Protein AF-0000000066578644 (afdb_homodimer)

Nearest PDB structures (foldseek):
  8a0x-assembly1_B  TM=7.363E-01  e=2.706E-01  Vibrio cholerae
  1utx-assembly1_B  TM=7.838E-01  e=4.036E+00  Enterococcus faecalis
  2xj3-assembly1_B  TM=7.828E-01  e=5.234E+00  Enterococcus faecalis
  8a0x-assembly1_B  TM=7.356E-01  e=1.770E-01  Vibrio cholerae
  1utx-assembly1_B  TM=7.838E-01  e=4.229E+00  Enterococcus faecalis

Organism: Shigella dysenteriae serotype 1 (strain Sd197) (NCBI:txid300267)

Solvent-accessible surface area (backbone atoms only — not comparable to full-atom values): 13513 Å² total; per-residue (Å²): 132,50,71,62,32,51,56,48,60,72,61,72,60,66,74,82,49,49,25,36,64,34,59,38,58,56,71,62,50,47,27,34,50,72,56,81,37,81,64,50,47,37,43,50,36,37,54,53,48,51,49,49,33,49,72,76,36,50,67,57,43,50,41,49,39,46,34,38,66,69,61,58,56,63,88,68,43,71,87,32,89,62,56,52,64,52,48,42,77,42,54,92,74,46,55,68,70,58,46,53,52,46,43,73,75,35,53,72,55,46,54,56,30,55,56,63,60,66,72,105,132,51,72,62,32,51,55,50,61,73,61,71,60,65,72,82,48,50,27,35,62,33,58,38,57,56,72,61,52,47,27,33,51,72,56,81,37,81,63,50,48,38,42,47,37,35,54,54,49,50,49,48,33,48,71,76,36,49,66,57,43,52,38,50,40,47,34,38,66,69,63,59,56,63,88,67,43,70,87,32,90,62,57,52,65,51,46,41,76,42,54,89,75,46,55,68,71,58,46,53,51,46,43,71,76,35,52,73,58,47,55,55,30,56,55,63,59,64,74,104

Radius of gyration: 19.1 Å; Cα contacts (8 Å, |Δi|>4): 219; chains: 2; bounding box: 69×47×39 Å

Foldseek 3Di:
DDPLQVLVVVLVADLVLLCLLVLHDSVVVVCCNVVVDPDDPVSVVSSVVLSVCCVPPVVVNLQSSQCSQVVPDCVPPVVPVCVSLCCLQVVVSGDPSSSVVCCVVPVVSNVVSVVVVVVD/DDPLQVLVVVLVADLVLLCLLVLHDSVVVVCCNVVVDPDDPVSSVSSVVLSVCCVPPVVVNLQSSQCSQVVPDCVPPVVPVCVSLCCLQVVVSGDPSSSVVCCVVPVVSVVVSVVVVPVD

Structure (mmCIF, N/CA/C/O backbone):
data_AF-0000000066578644-model_v1
#
loop_
_entity.id
_entity.type
_entity.pdbx_description
1 polymer 'Uncharacterized protein'
#
loop_
_atom_site.group_PDB
_atom_site.id
_atom_site.type_symbol
_atom_site.label_atom_id
_atom_site.label_alt_id
_atom_site.label_comp_id
_atom_site.label_asym_id
_atom_site.label_entity_id
_atom_site.label_seq_id
_atom_site.pdbx_PDB_ins_code
_atom_site.Cartn_x
_atom_site.Cartn_y
_atom_site.Cartn_z
_atom_site.occupancy
_atom_site.B_iso_or_equiv
_atom_site.auth_seq_id
_atom_site.auth_comp_id
_atom_site.auth_asym_id
_atom_site.auth_atom_id
_atom_site.pdbx_PDB_model_num
ATOM 1 N N . MET A 1 1 ? -1.959 -2.777 -24.703 1 84.38 1 MET A N 1
ATOM 2 C CA . MET A 1 1 ? -1.42 -2.525 -23.359 1 84.38 1 MET A CA 1
ATOM 3 C C . MET A 1 1 ? -2.477 -2.779 -22.297 1 84.38 1 MET A C 1
ATOM 5 O O . MET A 1 1 ? -3.596 -2.27 -22.391 1 84.38 1 MET A O 1
ATOM 9 N N . ASN A 1 2 ? -2.139 -3.711 -21.438 1 93.12 2 ASN A N 1
ATOM 10 C CA . ASN A 1 2 ? -3.092 -4.004 -20.359 1 93.12 2 ASN A CA 1
ATOM 11 C C . ASN A 1 2 ? -3.023 -2.963 -19.25 1 93.12 2 ASN A C 1
ATOM 13 O O . ASN A 1 2 ? -2.111 -2.137 -19.219 1 93.12 2 ASN A O 1
ATOM 17 N N . GLU A 1 3 ? -4.039 -2.91 -18.406 1 94.75 3 GLU A N 1
ATOM 18 C CA . GLU A 1 3 ? -4.176 -1.878 -17.391 1 94.75 3 GLU A CA 1
ATOM 19 C C . GLU A 1 3 ? -2.986 -1.89 -16.438 1 94.75 3 GLU A C 1
ATOM 21 O O . GLU A 1 3 ? -2.514 -0.833 -16 1 94.75 3 GLU A O 1
ATOM 26 N N . PHE A 1 4 ? -2.521 -3.031 -16.062 1 97.5 4 PHE A N 1
ATOM 27 C CA . PHE A 1 4 ? -1.372 -3.17 -15.18 1 97.5 4 PHE A CA 1
ATOM 28 C C . PHE A 1 4 ? -0.145 -2.49 -15.773 1 97.5 4 PHE A C 1
ATOM 30 O O . PHE A 1 4 ? 0.514 -1.69 -15.102 1 97.5 4 PHE A O 1
ATOM 37 N N . GLU A 1 5 ? 0.141 -2.799 -16.953 1 97.31 5 GLU A N 1
ATOM 38 C CA . GLU A 1 5 ? 1.275 -2.211 -17.656 1 97.31 5 GLU A CA 1
ATOM 39 C C . GLU A 1 5 ? 1.112 -0.701 -17.812 1 97.31 5 GLU A C 1
ATOM 41 O O . GLU A 1 5 ? 2.078 0.05 -17.656 1 97.31 5 GLU A O 1
ATOM 46 N N . LYS A 1 6 ? -0.021 -0.318 -18.172 1 96.94 6 LYS A N 1
ATOM 47 C CA . LYS A 1 6 ? -0.278 1.111 -18.312 1 96.94 6 LYS A CA 1
ATOM 48 C C . LYS A 1 6 ? 0.067 1.873 -17.047 1 96.94 6 LYS A C 1
ATOM 50 O O . LYS A 1 6 ? 0.774 2.881 -17.094 1 96.94 6 LYS A O 1
ATOM 55 N N . ILE A 1 7 ? -0.438 1.413 -15.914 1 97.19 7 ILE A N 1
ATOM 56 C CA . ILE A 1 7 ? -0.199 2.057 -14.625 1 97.19 7 ILE A CA 1
ATOM 57 C C . ILE A 1 7 ? 1.299 2.078 -14.328 1 97.19 7 ILE A C 1
ATOM 59 O O . ILE A 1 7 ? 1.848 3.113 -13.945 1 97.19 7 ILE A O 1
ATOM 63 N N . PHE A 1 8 ? 1.898 0.938 -14.539 1 97.56 8 PHE A N 1
ATOM 64 C CA . PHE A 1 8 ? 3.324 0.865 -14.242 1 97.56 8 PHE A CA 1
ATOM 65 C C . PHE A 1 8 ? 4.105 1.854 -15.102 1 97.56 8 PHE A C 1
ATOM 67 O O . PHE A 1 8 ? 5.004 2.539 -14.602 1 97.56 8 PHE A O 1
ATOM 74 N N . ASN A 1 9 ? 3.811 1.921 -16.375 1 96.94 9 ASN A N 1
ATOM 75 C CA . ASN A 1 9 ? 4.496 2.838 -17.281 1 96.94 9 ASN A CA 1
ATOM 76 C C . ASN A 1 9 ? 4.328 4.289 -16.828 1 96.94 9 ASN A C 1
ATOM 78 O O . ASN A 1 9 ? 5.258 5.09 -16.953 1 96.94 9 ASN A O 1
ATOM 82 N N . GLU A 1 10 ? 3.229 4.605 -16.328 1 97.12 10 GLU A N 1
ATOM 83 C CA . GLU A 1 10 ? 2.959 5.965 -15.867 1 97.12 10 GLU A CA 1
ATOM 84 C C . GLU A 1 10 ? 3.775 6.305 -14.625 1 97.12 10 GLU A C 1
ATOM 86 O O . GLU A 1 10 ? 4.02 7.48 -14.344 1 97.12 10 GLU A O 1
ATOM 91 N N . MET A 1 11 ? 4.168 5.32 -13.867 1 97.62 11 MET A N 1
ATOM 92 C CA . MET A 1 11 ? 4.977 5.543 -12.672 1 97.62 11 MET A CA 1
ATOM 93 C C . MET A 1 11 ? 6.41 5.902 -13.047 1 97.62 11 MET A C 1
ATOM 95 O O . MET A 1 11 ? 7.156 6.438 -12.227 1 97.62 11 MET A O 1
ATOM 99 N N . ASN A 1 12 ? 6.852 5.539 -14.234 1 96.81 12 ASN A N 1
ATOM 100 C CA . ASN A 1 12 ? 8.18 5.859 -14.742 1 96.81 12 ASN A CA 1
ATOM 101 C C . ASN A 1 12 ? 9.273 5.332 -13.812 1 96.81 12 ASN A C 1
ATOM 103 O O . ASN A 1 12 ? 10.195 6.066 -13.453 1 96.81 12 ASN A O 1
ATOM 107 N N . LEU A 1 13 ? 9.086 4.086 -13.383 1 97.19 13 LEU A N 1
ATOM 108 C CA . LEU A 1 13 ? 10.086 3.375 -12.586 1 97.19 13 LEU A CA 1
ATOM 109 C C . LEU A 1 13 ? 10.797 2.324 -13.43 1 97.19 13 LEU A C 1
ATOM 111 O O . LEU A 1 13 ? 10.25 1.839 -14.422 1 97.19 13 LEU A O 1
ATOM 115 N N . ASP A 1 14 ? 12.016 2.109 -13.016 1 96.75 14 ASP A N 1
ATOM 116 C CA . ASP A 1 14 ? 12.711 0.972 -13.617 1 96.75 14 ASP A CA 1
ATOM 117 C C . ASP A 1 14 ? 11.945 -0.327 -13.375 1 96.75 14 ASP A C 1
ATOM 119 O O . ASP A 1 14 ? 11.516 -0.597 -12.25 1 96.75 14 ASP A O 1
ATOM 123 N N . ARG A 1 15 ? 11.812 -1.097 -14.414 1 95.88 15 ARG A N 1
ATOM 124 C CA . ARG A 1 15 ? 11.062 -2.348 -14.359 1 95.88 15 ARG A CA 1
ATOM 125 C C . ARG A 1 15 ? 11.672 -3.301 -13.336 1 95.88 15 ARG A C 1
ATOM 127 O O . ARG A 1 15 ? 10.961 -4.117 -12.742 1 95.88 15 ARG A O 1
ATOM 134 N N . ALA A 1 16 ? 12.953 -3.18 -13.125 1 96.88 16 ALA A N 1
ATOM 135 C CA . ALA A 1 16 ? 13.656 -4.074 -12.211 1 96.88 16 ALA A CA 1
ATOM 136 C C . ALA A 1 16 ? 13.203 -3.859 -10.773 1 96.88 16 ALA A C 1
ATOM 138 O O . ALA A 1 16 ? 13.438 -4.711 -9.906 1 96.88 16 ALA A O 1
ATOM 139 N N . LEU A 1 17 ? 12.562 -2.75 -10.477 1 98.38 17 LEU A N 1
ATOM 140 C CA . LEU A 1 17 ? 12.141 -2.422 -9.125 1 98.38 17 LEU A CA 1
ATOM 141 C C . LEU A 1 17 ? 10.805 -3.092 -8.797 1 98.38 17 LEU A C 1
ATOM 143 O O . LEU A 1 17 ? 10.469 -3.264 -7.625 1 98.38 17 LEU A O 1
ATOM 147 N N . LEU A 1 18 ? 10.07 -3.443 -9.805 1 98.19 18 LEU A N 1
ATOM 148 C CA . LEU A 1 18 ? 8.688 -3.877 -9.625 1 98.19 18 LEU A CA 1
ATOM 149 C C . LEU A 1 18 ? 8.625 -5.18 -8.836 1 98.19 18 LEU A C 1
ATOM 151 O O . LEU A 1 18 ? 7.828 -5.309 -7.906 1 98.19 18 LEU A O 1
ATOM 155 N N . PRO A 1 19 ? 9.484 -6.246 -9.133 1 98.12 19 PRO A N 1
ATOM 156 C CA . PRO A 1 19 ? 9.461 -7.469 -8.328 1 98.12 19 PRO A CA 1
ATOM 157 C C . PRO A 1 19 ? 9.781 -7.215 -6.855 1 98.12 19 PRO A C 1
ATOM 159 O O . PRO A 1 19 ? 9.258 -7.906 -5.98 1 98.12 19 PRO A O 1
ATOM 162 N N . ILE A 1 20 ? 10.602 -6.238 -6.594 1 98.5 20 ILE A N 1
ATOM 163 C CA . ILE A 1 20 ? 10.992 -5.902 -5.227 1 98.5 20 ILE A CA 1
ATOM 164 C C . ILE A 1 20 ? 9.828 -5.219 -4.512 1 98.5 20 ILE A C 1
ATOM 166 O O . ILE A 1 20 ? 9.477 -5.594 -3.391 1 98.5 20 ILE A O 1
ATOM 170 N N . LEU A 1 21 ? 9.156 -4.312 -5.191 1 98.62 21 LEU A N 1
ATOM 171 C CA . LEU A 1 21 ? 8.016 -3.594 -4.629 1 98.62 21 LEU A CA 1
ATOM 172 C C . LEU A 1 21 ? 6.859 -4.547 -4.348 1 98.62 21 LEU A C 1
ATOM 174 O O . LEU A 1 21 ? 6.074 -4.32 -3.424 1 98.62 21 LEU A O 1
ATOM 178 N N . PHE A 1 22 ? 6.781 -5.562 -5.125 1 98.62 22 PHE A N 1
ATOM 179 C CA . PHE A 1 22 ? 5.695 -6.527 -5 1 98.62 22 PHE A CA 1
ATOM 180 C C . PHE A 1 22 ? 6.086 -7.656 -4.055 1 98.62 22 PHE A C 1
ATOM 182 O O . PHE A 1 22 ? 5.238 -8.453 -3.652 1 98.62 22 PHE A O 1
ATOM 189 N N . ARG A 1 23 ? 7.395 -7.719 -3.691 1 97.5 23 ARG A N 1
ATOM 190 C CA . ARG A 1 23 ? 7.918 -8.867 -2.961 1 97.5 23 ARG A CA 1
ATOM 191 C C . ARG A 1 23 ? 7.504 -10.172 -3.627 1 97.5 23 ARG A C 1
ATOM 193 O O . ARG A 1 23 ? 6.996 -11.078 -2.963 1 97.5 23 ARG A O 1
ATOM 200 N N . SER A 1 24 ? 7.648 -10.164 -4.926 1 96.62 24 SER A N 1
ATOM 201 C CA . SER A 1 24 ? 7.234 -11.289 -5.754 1 96.62 24 SER A CA 1
ATOM 202 C C . SER A 1 24 ? 8.328 -11.68 -6.742 1 96.62 24 SER A C 1
ATOM 204 O O . SER A 1 24 ? 9.234 -10.883 -7.023 1 96.62 24 SER A O 1
ATOM 206 N N . ASN A 1 25 ? 8.234 -12.891 -7.23 1 95.5 25 ASN A N 1
ATOM 207 C CA . ASN A 1 25 ? 9.188 -13.344 -8.242 1 95.5 25 ASN A CA 1
ATOM 208 C C . ASN A 1 25 ? 9.078 -12.516 -9.523 1 95.5 25 ASN A C 1
ATOM 210 O O . ASN A 1 25 ? 7.977 -12.156 -9.938 1 95.5 25 ASN A O 1
ATOM 214 N N . ARG A 1 26 ? 10.258 -12.312 -10.062 1 95.81 26 ARG A N 1
ATOM 215 C CA . ARG A 1 26 ? 10.352 -11.516 -11.281 1 95.81 26 ARG A CA 1
ATOM 216 C C . ARG A 1 26 ? 9.477 -12.102 -12.383 1 95.81 26 ARG A C 1
ATOM 218 O O . ARG A 1 26 ? 8.773 -11.359 -13.078 1 95.81 26 ARG A O 1
ATOM 225 N N . SER A 1 27 ? 9.531 -13.414 -12.586 1 96.69 27 SER A N 1
ATOM 226 C CA . SER A 1 27 ? 8.789 -14.062 -13.664 1 96.69 27 SER A CA 1
ATOM 227 C C . SER A 1 27 ? 7.293 -13.789 -13.547 1 96.69 27 SER A C 1
ATOM 229 O O . SER A 1 27 ? 6.613 -13.57 -14.555 1 96.69 27 SER A O 1
ATOM 231 N N . THR A 1 28 ? 6.758 -13.812 -12.336 1 96.38 28 THR A N 1
ATOM 232 C CA . THR A 1 28 ? 5.344 -13.555 -12.086 1 96.38 28 THR A CA 1
ATOM 233 C C . THR A 1 28 ? 4.977 -12.125 -12.469 1 96.38 28 THR A C 1
ATOM 235 O O . THR A 1 28 ? 4.016 -11.898 -13.211 1 96.38 28 THR A O 1
ATOM 238 N N . VAL A 1 29 ? 5.727 -11.195 -12.023 1 97.06 29 VAL A N 1
ATOM 239 C CA . VAL A 1 29 ? 5.438 -9.789 -12.258 1 97.06 29 VAL A CA 1
ATOM 240 C C . VAL A 1 29 ? 5.582 -9.477 -13.75 1 97.06 29 VAL A C 1
ATOM 242 O O . VAL A 1 29 ? 4.805 -8.695 -14.305 1 97.06 29 VAL A O 1
ATOM 245 N N . TRP A 1 30 ? 6.5 -10.109 -14.352 1 96.62 30 TRP A N 1
ATOM 246 C CA . TRP A 1 30 ? 6.703 -9.906 -15.789 1 96.62 30 TRP A CA 1
ATOM 247 C C . TRP A 1 30 ? 5.508 -10.414 -16.578 1 96.62 30 TRP A C 1
ATOM 249 O O . TRP A 1 30 ? 5.156 -9.836 -17.625 1 96.62 30 TRP A O 1
ATOM 259 N N . LYS A 1 31 ? 4.918 -11.469 -16.156 1 97.25 31 LYS A N 1
ATOM 260 C CA . LYS A 1 31 ? 3.729 -11.984 -16.828 1 97.25 31 LYS A CA 1
ATOM 261 C C . LYS A 1 31 ? 2.57 -10.992 -16.734 1 97.25 31 LYS A C 1
ATOM 263 O O . LYS A 1 31 ? 1.76 -10.891 -17.656 1 97.25 31 LYS A O 1
ATOM 268 N N . TYR A 1 32 ? 2.465 -10.289 -15.594 1 97 32 TYR A N 1
ATOM 269 C CA . TYR A 1 32 ? 1.458 -9.242 -15.477 1 97 32 TYR A CA 1
ATOM 270 C C . TYR A 1 32 ? 1.726 -8.117 -16.469 1 97 32 TYR A C 1
ATOM 272 O O . TYR A 1 32 ? 0.796 -7.594 -17.094 1 97 32 TYR A O 1
ATOM 280 N N . LEU A 1 33 ? 2.98 -7.797 -16.672 1 96.88 33 LEU A N 1
ATOM 281 C CA . LEU A 1 33 ? 3.379 -6.691 -17.531 1 96.88 33 LEU A CA 1
ATOM 282 C C . LEU A 1 33 ? 3.158 -7.047 -19 1 96.88 33 LEU A C 1
ATOM 284 O O . LEU A 1 33 ? 2.629 -6.238 -19.766 1 96.88 33 LEU A O 1
ATOM 288 N N . SER A 1 34 ? 3.543 -8.234 -19.344 1 95.94 34 SER A N 1
ATOM 289 C CA . SER A 1 34 ? 3.473 -8.633 -20.734 1 95.94 34 SER A CA 1
ATOM 290 C C . SER A 1 34 ? 2.043 -8.969 -21.156 1 95.94 34 SER A C 1
ATOM 292 O O . SER A 1 34 ? 1.725 -9.008 -22.344 1 95.94 34 SER A O 1
ATOM 294 N N . GLY A 1 35 ? 1.253 -9.281 -20.203 1 94.62 35 GLY A N 1
ATOM 295 C CA . GLY A 1 35 ? -0.117 -9.664 -20.5 1 94.62 35 GLY A CA 1
ATOM 296 C C . GLY A 1 35 ? -0.288 -11.164 -20.688 1 94.62 35 GLY A C 1
ATOM 297 O O . GLY A 1 35 ? -1.382 -11.633 -21 1 94.62 35 GLY A O 1
ATOM 298 N N . ASP A 1 36 ? 0.737 -11.922 -20.422 1 95.56 36 ASP A N 1
ATOM 299 C CA . ASP A 1 36 ? 0.659 -13.375 -20.516 1 95.56 36 ASP A CA 1
ATOM 300 C C . ASP A 1 36 ? -0.244 -13.945 -19.422 1 95.56 36 ASP A C 1
ATOM 302 O O . ASP A 1 36 ? -0.812 -15.023 -19.578 1 95.56 36 ASP A O 1
ATOM 306 N N . SER A 1 37 ? -0.328 -13.234 -18.312 1 95.12 37 SER A N 1
ATOM 307 C CA . SER A 1 37 ? -1.243 -13.555 -17.219 1 95.12 37 SER A CA 1
ATOM 308 C C . SER A 1 37 ? -1.997 -12.312 -16.75 1 95.12 37 SER A C 1
ATOM 310 O O . SER A 1 37 ? -1.425 -11.227 -16.672 1 95.12 37 SER A O 1
ATOM 312 N N . THR A 1 38 ? -3.242 -12.555 -16.5 1 95.06 38 THR A N 1
ATOM 313 C CA . THR A 1 38 ? -4.016 -11.461 -15.914 1 95.06 38 THR A CA 1
ATOM 314 C C . THR A 1 38 ? -3.625 -11.242 -14.453 1 95.06 38 THR A C 1
ATOM 316 O O . THR A 1 38 ? -3.605 -12.18 -13.656 1 95.06 38 THR A O 1
ATOM 319 N N . ALA A 1 39 ? -3.273 -10.008 -14.148 1 95.56 39 ALA A N 1
ATOM 320 C CA . ALA A 1 39 ? -2.98 -9.688 -12.75 1 95.56 39 ALA A CA 1
ATOM 321 C C . ALA A 1 39 ? -4.215 -9.883 -11.875 1 95.56 39 ALA A C 1
ATOM 323 O O . ALA A 1 39 ? -5.293 -9.367 -12.18 1 95.56 39 ALA A O 1
ATOM 324 N N . PRO A 1 40 ? -4.055 -10.648 -10.812 1 94.81 40 PRO A N 1
ATOM 325 C CA . PRO A 1 40 ? -5.191 -10.758 -9.898 1 94.81 40 PRO A CA 1
ATOM 326 C C . PRO A 1 40 ? -5.559 -9.422 -9.25 1 94.81 40 PRO A C 1
ATOM 328 O O . PRO A 1 40 ? -4.801 -8.453 -9.352 1 94.81 40 PRO A O 1
ATOM 331 N N . ALA A 1 41 ? -6.676 -9.406 -8.594 1 95.19 41 ALA A N 1
ATOM 332 C CA . ALA A 1 41 ? -7.207 -8.18 -8 1 95.19 41 ALA A CA 1
ATOM 333 C C . ALA A 1 41 ? -6.211 -7.574 -7.016 1 95.19 41 ALA A C 1
ATOM 335 O O . ALA A 1 41 ? -6.031 -6.355 -6.98 1 95.19 41 ALA A O 1
ATOM 336 N N . SER A 1 42 ? -5.562 -8.391 -6.215 1 96.5 42 SER A N 1
ATOM 337 C CA . SER A 1 42 ? -4.609 -7.895 -5.227 1 96.5 42 SER A CA 1
ATOM 338 C C . SER A 1 42 ? -3.41 -7.238 -5.898 1 96.5 42 SER A C 1
ATOM 340 O O . SER A 1 42 ? -2.895 -6.227 -5.41 1 96.5 42 SER A O 1
ATOM 342 N N . ALA A 1 43 ? -2.98 -7.824 -7.016 1 97.69 43 ALA A N 1
ATOM 343 C CA . ALA A 1 43 ? -1.855 -7.246 -7.746 1 97.69 43 ALA A CA 1
ATOM 344 C C . ALA A 1 43 ? -2.234 -5.906 -8.375 1 97.69 43 ALA A C 1
ATOM 346 O O . ALA A 1 43 ? -1.444 -4.961 -8.359 1 97.69 43 ALA A O 1
ATOM 347 N N . MET A 1 44 ? -3.424 -5.859 -8.883 1 97.75 44 MET A N 1
ATOM 348 C CA . MET A 1 44 ? -3.908 -4.605 -9.453 1 97.75 44 MET A CA 1
ATOM 349 C C . MET A 1 44 ? -4.023 -3.525 -8.383 1 97.75 44 MET A C 1
ATOM 351 O O . MET A 1 44 ? -3.625 -2.381 -8.602 1 97.75 44 MET A O 1
ATOM 355 N N . SER A 1 45 ? -4.574 -3.891 -7.262 1 98.25 45 SER A N 1
ATOM 356 C CA . SER A 1 45 ? -4.703 -2.949 -6.156 1 98.25 45 SER A CA 1
ATOM 357 C C . SER A 1 45 ? -3.338 -2.467 -5.68 1 98.25 45 SER A C 1
ATOM 359 O O . SER A 1 45 ? -3.16 -1.283 -5.383 1 98.25 45 SER A O 1
ATOM 361 N N . LEU A 1 46 ? -2.436 -3.424 -5.633 1 98.62 46 LEU A N 1
ATOM 362 C CA . LEU A 1 46 ? -1.096 -3.096 -5.16 1 98.62 46 LEU A CA 1
ATOM 363 C C . LEU A 1 46 ? -0.431 -2.072 -6.074 1 98.62 46 LEU A C 1
ATOM 365 O O . LEU A 1 46 ? 0.15 -1.093 -5.602 1 98.62 46 LEU A O 1
ATOM 369 N N . ILE A 1 47 ? -0.488 -2.283 -7.387 1 98.5 47 ILE A N 1
ATOM 370 C CA . ILE A 1 47 ? 0.2 -1.368 -8.289 1 98.5 47 ILE A CA 1
ATOM 371 C C . ILE A 1 47 ? -0.481 -0.002 -8.258 1 98.5 47 ILE A C 1
ATOM 373 O O . ILE A 1 47 ? 0.183 1.032 -8.367 1 98.5 47 ILE A O 1
ATOM 377 N N . MET A 1 48 ? -1.813 0.03 -8.156 1 98.56 48 MET A N 1
ATOM 378 C CA . MET A 1 48 ? -2.531 1.298 -8.055 1 98.56 48 MET A CA 1
ATOM 379 C C . MET A 1 48 ? -2.15 2.041 -6.781 1 98.56 48 MET A C 1
ATOM 381 O O . MET A 1 48 ? -1.979 3.26 -6.797 1 98.56 48 MET A O 1
ATOM 385 N N . LEU A 1 49 ? -2.051 1.308 -5.691 1 98.81 49 LEU A N 1
ATOM 386 C CA . LEU A 1 49 ? -1.674 1.908 -4.418 1 98.81 49 LEU A CA 1
ATOM 387 C C . LEU A 1 49 ? -0.246 2.439 -4.469 1 98.81 49 LEU A C 1
ATOM 389 O O . LEU A 1 49 ? 0.036 3.525 -3.955 1 98.81 49 LEU A O 1
ATOM 393 N N . LEU A 1 50 ? 0.621 1.664 -5.047 1 98.81 50 LEU A N 1
ATOM 394 C CA . LEU A 1 50 ? 2.002 2.107 -5.195 1 98.81 50 LEU A CA 1
ATOM 395 C C . LEU A 1 50 ? 2.074 3.395 -6.012 1 98.81 50 LEU A C 1
ATOM 397 O O . LEU A 1 50 ? 2.852 4.297 -5.688 1 98.81 50 LEU A O 1
ATOM 401 N N . GLN A 1 51 ? 1.3 3.486 -7.059 1 98.75 51 GLN A N 1
ATOM 402 C CA . GLN A 1 51 ? 1.243 4.707 -7.855 1 98.75 51 GLN A CA 1
ATOM 403 C C . GLN A 1 51 ? 0.761 5.891 -7.016 1 98.75 51 GLN A C 1
ATOM 405 O O . GLN A 1 51 ? 1.301 6.992 -7.121 1 98.75 51 GLN A O 1
ATOM 410 N N . LEU A 1 52 ? -0.228 5.652 -6.238 1 98.75 52 LEU A N 1
ATOM 411 C CA . LEU A 1 52 ? -0.74 6.699 -5.359 1 98.75 52 LEU A CA 1
ATOM 412 C C . LEU A 1 52 ? 0.326 7.145 -4.367 1 98.75 52 LEU A C 1
ATOM 414 O O . LEU A 1 52 ? 0.512 8.344 -4.145 1 98.75 52 LEU A O 1
ATOM 418 N N . ILE A 1 53 ? 0.993 6.188 -3.775 1 98.75 53 ILE A N 1
ATOM 419 C CA . ILE A 1 53 ? 2.043 6.477 -2.803 1 98.75 53 ILE A CA 1
ATOM 420 C C . ILE A 1 53 ? 3.139 7.312 -3.459 1 98.75 53 ILE A C 1
ATOM 422 O O . ILE A 1 53 ? 3.619 8.289 -2.877 1 98.75 53 ILE A O 1
ATOM 426 N N . GLN A 1 54 ? 3.5 6.906 -4.633 1 98.31 54 GLN A N 1
ATOM 427 C CA . GLN A 1 54 ? 4.539 7.633 -5.359 1 98.31 54 GLN A CA 1
ATOM 428 C C . GLN A 1 54 ? 4.18 9.109 -5.5 1 98.31 54 GLN A C 1
ATOM 430 O O . GLN A 1 54 ? 5.043 9.977 -5.363 1 98.31 54 GLN A O 1
ATOM 435 N N . LYS A 1 55 ? 2.945 9.375 -5.73 1 97.5 55 LYS A N 1
ATOM 436 C CA . LYS A 1 55 ? 2.467 10.734 -5.941 1 97.5 55 LYS A CA 1
ATOM 437 C C . LYS A 1 55 ? 2.299 11.469 -4.617 1 97.5 55 LYS A C 1
ATOM 439 O O . LYS A 1 55 ? 2.641 12.648 -4.508 1 97.5 55 LYS A O 1
ATOM 444 N N . ARG A 1 56 ? 1.82 10.789 -3.621 1 98 56 ARG A N 1
ATOM 445 C CA . ARG A 1 56 ? 1.421 11.438 -2.373 1 98 56 ARG A CA 1
ATOM 446 C C . ARG A 1 56 ? 2.594 11.523 -1.403 1 98 56 ARG A C 1
ATOM 448 O O . ARG A 1 56 ? 2.701 12.484 -0.638 1 98 56 ARG A O 1
ATOM 455 N N . ASN A 1 57 ? 3.414 10.531 -1.376 1 97.94 57 ASN A N 1
ATOM 456 C CA . ASN A 1 57 ? 4.477 10.414 -0.381 1 97.94 57 ASN A CA 1
ATOM 457 C C . ASN A 1 57 ? 5.66 9.617 -0.917 1 97.94 57 ASN A C 1
ATOM 459 O O . ASN A 1 57 ? 5.855 8.461 -0.539 1 97.94 57 ASN A O 1
ATOM 463 N N . PRO A 1 58 ? 6.465 10.266 -1.709 1 97.19 58 PRO A N 1
ATOM 464 C CA . PRO A 1 58 ? 7.598 9.562 -2.314 1 97.19 58 PRO A CA 1
ATOM 465 C C . PRO A 1 58 ? 8.547 8.969 -1.277 1 97.19 58 PRO A C 1
ATOM 467 O O . PRO A 1 58 ? 9.172 7.93 -1.527 1 97.19 58 PRO A O 1
ATOM 470 N N . ASP A 1 59 ? 8.664 9.594 -0.079 1 97.56 59 ASP A N 1
ATOM 471 C CA . ASP A 1 59 ? 9.5 9.039 0.978 1 97.56 59 ASP A CA 1
ATOM 472 C C . ASP A 1 59 ? 8.977 7.68 1.435 1 97.56 59 ASP A C 1
ATOM 474 O O . ASP A 1 59 ? 9.758 6.773 1.731 1 97.56 59 ASP A O 1
ATOM 478 N N . LEU A 1 60 ? 7.699 7.57 1.489 1 98.5 60 LEU A N 1
ATOM 479 C CA . LEU A 1 60 ? 7.09 6.305 1.887 1 98.5 60 LEU A CA 1
ATOM 480 C C . LEU A 1 60 ? 7.352 5.223 0.842 1 98.5 60 LEU A C 1
ATOM 482 O O . LEU A 1 60 ? 7.527 4.051 1.184 1 98.5 60 LEU A O 1
ATOM 486 N N . LEU A 1 61 ? 7.324 5.551 -0.439 1 98.69 61 LEU A N 1
ATOM 487 C CA . LEU A 1 61 ? 7.664 4.598 -1.491 1 98.69 61 LEU A CA 1
ATOM 488 C C . LEU A 1 61 ? 9.102 4.105 -1.337 1 98.69 61 LEU A C 1
ATOM 490 O O . LEU A 1 61 ? 9.375 2.912 -1.486 1 98.69 61 LEU A O 1
ATOM 494 N N . ALA A 1 62 ? 9.984 5.062 -1.042 1 98.44 62 ALA A N 1
ATOM 495 C CA . ALA A 1 62 ? 11.391 4.699 -0.848 1 98.44 62 ALA A CA 1
ATOM 496 C C . ALA A 1 62 ? 11.555 3.795 0.369 1 98.44 62 ALA A C 1
ATOM 498 O O . ALA A 1 62 ? 12.344 2.844 0.339 1 98.44 62 ALA A O 1
ATOM 499 N N . GLU A 1 63 ? 10.867 4.141 1.413 1 98.56 63 GLU A N 1
ATOM 500 C CA . GLU A 1 63 ? 10.883 3.275 2.586 1 98.56 63 GLU A CA 1
ATOM 501 C C . GLU A 1 63 ? 10.414 1.865 2.238 1 98.56 63 GLU A C 1
ATOM 503 O O . GLU A 1 63 ? 11.086 0.883 2.566 1 98.56 63 GLU A O 1
ATOM 508 N N . TRP A 1 64 ? 9.289 1.727 1.581 1 98.81 64 TRP A N 1
ATOM 509 C CA . TRP A 1 64 ? 8.75 0.427 1.199 1 98.81 64 TRP A CA 1
ATOM 510 C C . TRP A 1 64 ? 9.727 -0.331 0.307 1 98.81 64 TRP A C 1
ATOM 512 O O . TRP A 1 64 ? 9.945 -1.528 0.498 1 98.81 64 TRP A O 1
ATOM 522 N N . LEU A 1 65 ? 10.266 0.365 -0.667 1 98.75 65 LEU A N 1
ATOM 523 C CA . LEU A 1 65 ? 11.234 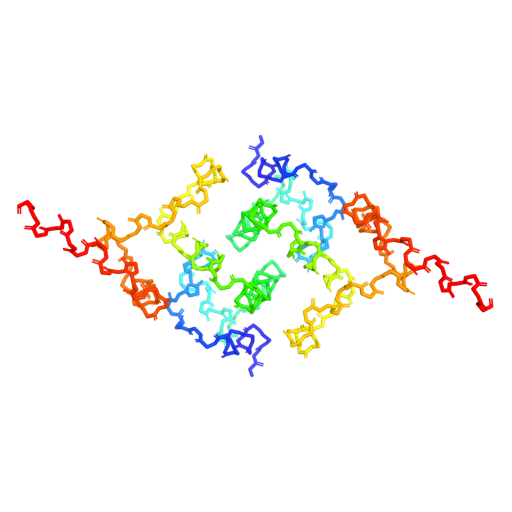-0.23 -1.585 1 98.75 65 LEU A CA 1
ATOM 524 C C . LEU A 1 65 ? 12.414 -0.813 -0.823 1 98.75 65 LEU A C 1
ATOM 526 O O . LEU A 1 65 ? 12.82 -1.95 -1.074 1 98.75 65 LEU A O 1
ATOM 530 N N . THR A 1 66 ? 12.961 -0.072 0.114 1 98.56 66 THR A N 1
ATOM 531 C CA . THR A 1 66 ? 14.125 -0.482 0.893 1 98.56 66 THR A CA 1
ATOM 532 C C . THR A 1 66 ? 13.781 -1.666 1.793 1 98.56 66 THR A C 1
ATOM 534 O O . THR A 1 66 ? 14.523 -2.65 1.842 1 98.56 66 THR A O 1
ATOM 537 N N . LEU A 1 67 ? 12.711 -1.543 2.49 1 98.5 67 LEU A N 1
ATOM 538 C CA . LEU A 1 67 ? 12.281 -2.604 3.396 1 98.5 67 LEU A CA 1
ATOM 539 C C . LEU A 1 67 ? 12.023 -3.898 2.633 1 98.5 67 LEU A C 1
ATOM 541 O O . LEU A 1 67 ? 12.32 -4.988 3.131 1 98.5 67 LEU A O 1
ATOM 545 N N . SER A 1 68 ? 11.438 -3.787 1.449 1 98.44 68 SER A N 1
ATOM 546 C CA . SER A 1 68 ? 11.141 -4.941 0.606 1 98.44 68 SER A CA 1
ATOM 547 C C . SER A 1 68 ? 12.422 -5.574 0.071 1 98.44 68 SER A C 1
ATOM 549 O O . SER A 1 68 ? 12.523 -6.797 -0.026 1 98.44 68 SER A O 1
ATOM 551 N N . ASP A 1 69 ? 13.344 -4.723 -0.281 1 98.19 69 ASP A N 1
ATOM 552 C CA . ASP A 1 69 ? 14.625 -5.215 -0.783 1 98.19 69 ASP A CA 1
ATOM 553 C C . ASP A 1 69 ? 15.32 -6.098 0.25 1 98.19 69 ASP A C 1
ATOM 555 O O . ASP A 1 69 ? 15.82 -7.172 -0.083 1 98.19 69 ASP A O 1
ATOM 559 N N . PHE A 1 70 ? 15.273 -5.656 1.489 1 96.5 70 PHE A N 1
ATOM 560 C CA . PHE A 1 70 ? 15.961 -6.359 2.566 1 96.5 70 PHE A CA 1
ATOM 561 C C . PHE A 1 70 ? 15.047 -7.395 3.207 1 96.5 70 PHE A C 1
ATOM 563 O O . PHE A 1 70 ? 15.461 -8.125 4.105 1 96.5 70 PHE A O 1
ATOM 570 N N . THR A 1 71 ? 13.797 -7.43 2.793 1 95.12 71 THR A N 1
ATOM 571 C CA . THR A 1 71 ? 12.797 -8.336 3.334 1 95.12 71 THR A CA 1
ATOM 572 C C . THR A 1 71 ? 12.68 -8.18 4.848 1 95.12 71 THR A C 1
ATOM 574 O O . THR A 1 71 ? 12.672 -9.172 5.582 1 95.12 71 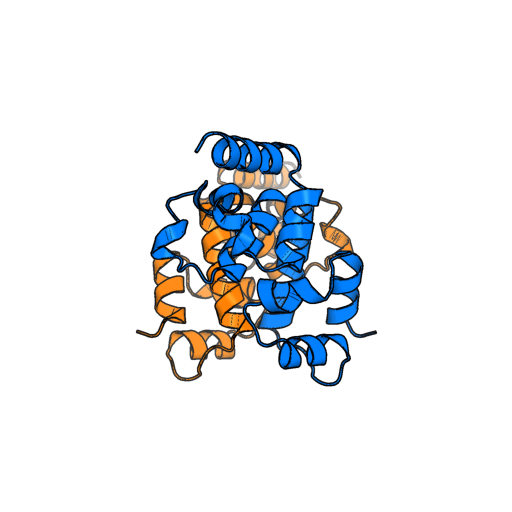THR A O 1
ATOM 577 N N . ILE A 1 72 ? 12.695 -6.988 5.285 1 95.44 72 ILE A N 1
ATOM 578 C CA . ILE A 1 72 ? 12.602 -6.699 6.711 1 95.44 72 ILE A CA 1
ATOM 579 C C . ILE A 1 72 ? 11.18 -6.965 7.199 1 95.44 72 ILE A C 1
ATOM 581 O O . ILE A 1 72 ? 10.211 -6.508 6.586 1 95.44 72 ILE A O 1
ATOM 585 N N . PRO A 1 73 ? 10.992 -7.684 8.266 1 94.38 73 PRO A N 1
ATOM 586 C CA . PRO A 1 73 ? 9.641 -7.949 8.758 1 94.38 73 PRO A CA 1
ATOM 587 C C . PRO A 1 73 ? 9.031 -6.75 9.477 1 94.38 73 PRO A C 1
ATOM 589 O O . PRO A 1 73 ? 9.758 -5.93 10.039 1 94.38 73 PRO A O 1
ATOM 592 N N . PRO A 1 74 ? 7.707 -6.676 9.492 1 95.38 74 PRO A N 1
ATOM 593 C CA . PRO A 1 74 ? 7.008 -5.52 10.055 1 95.38 74 PRO A CA 1
ATOM 594 C C . PRO A 1 74 ? 7.355 -5.285 11.523 1 95.38 74 PRO A C 1
ATOM 596 O O . PRO A 1 74 ? 7.438 -4.137 11.969 1 95.38 74 PRO A O 1
ATOM 599 N N . GLU A 1 75 ? 7.562 -6.258 12.242 1 93.56 75 GLU A N 1
ATOM 600 C CA . GLU A 1 75 ? 7.848 -6.152 13.672 1 93.56 75 GLU A CA 1
ATOM 601 C C . GLU A 1 75 ? 9.102 -5.312 13.922 1 93.56 75 GLU A C 1
ATOM 603 O O . GLU A 1 75 ? 9.242 -4.715 14.992 1 93.56 75 GLU A O 1
ATOM 608 N N . VAL A 1 76 ? 9.961 -5.293 12.938 1 93.69 76 VAL A N 1
ATOM 609 C CA . VAL A 1 76 ? 11.219 -4.566 13.07 1 93.69 76 VAL A CA 1
ATOM 610 C C . VAL A 1 76 ? 11.008 -3.102 12.695 1 93.69 76 VAL A C 1
ATOM 612 O O . VAL A 1 76 ? 11.469 -2.201 13.398 1 93.69 76 VAL A O 1
ATOM 615 N N . TYR A 1 77 ? 10.258 -2.836 11.648 1 96.56 77 TYR A N 1
ATOM 616 C CA . TYR A 1 77 ? 10.32 -1.496 11.078 1 96.56 77 TYR A CA 1
ATOM 617 C C . TYR A 1 77 ? 9.117 -0.662 11.516 1 96.56 77 TYR A C 1
ATOM 619 O O . TYR A 1 77 ? 9.141 0.567 11.422 1 96.56 77 TYR A O 1
ATOM 627 N N . LEU A 1 78 ? 8.086 -1.229 11.922 1 96.94 78 LEU A N 1
ATOM 628 C CA . LEU A 1 78 ? 6.855 -0.477 12.133 1 96.94 78 LEU A CA 1
ATOM 629 C C . LEU A 1 78 ? 7.055 0.609 13.188 1 96.94 78 LEU A C 1
ATOM 631 O O . LEU A 1 78 ? 6.523 1.715 13.055 1 96.94 78 LEU A O 1
ATOM 635 N N . ASP A 1 79 ? 7.82 0.329 14.18 1 96 79 ASP A N 1
ATOM 636 C CA . ASP A 1 79 ? 8.008 1.303 15.25 1 96 79 ASP A CA 1
ATOM 637 C C . ASP A 1 79 ? 9.305 2.092 15.047 1 96 79 ASP A C 1
ATOM 639 O O . ASP A 1 79 ? 9.719 2.85 15.93 1 96 79 ASP A O 1
ATOM 643 N N . GLN A 1 80 ? 9.977 1.976 13.914 1 96.25 80 GLN A N 1
ATOM 644 C CA . GLN A 1 80 ? 11.234 2.654 13.602 1 96.25 80 GLN A CA 1
ATOM 645 C C . GLN A 1 80 ? 11.148 3.375 12.266 1 96.25 80 GLN A C 1
ATOM 647 O O . GLN A 1 80 ? 11.633 2.867 11.25 1 96.25 80 GLN A O 1
ATOM 652 N N . PRO A 1 81 ? 10.625 4.598 12.25 1 94.44 81 PRO A N 1
ATOM 653 C CA . PRO A 1 81 ? 10.359 5.293 10.984 1 94.44 81 PRO A CA 1
ATOM 654 C C . PRO A 1 81 ? 11.633 5.566 10.188 1 94.44 81 PRO A C 1
ATOM 656 O O . PRO A 1 81 ? 11.578 5.742 8.969 1 94.44 81 PRO A O 1
ATOM 659 N N . ASP A 1 82 ? 12.812 5.531 10.852 1 93.75 82 ASP A N 1
ATOM 660 C CA . ASP A 1 82 ? 14.031 5.863 10.125 1 93.75 82 ASP A CA 1
ATOM 661 C C . ASP A 1 82 ? 14.859 4.613 9.828 1 93.75 82 ASP A C 1
ATOM 663 O O . ASP A 1 82 ? 15.969 4.703 9.297 1 93.75 82 ASP A O 1
ATOM 667 N N . TYR A 1 83 ? 14.289 3.445 10.141 1 95.56 83 TYR A N 1
ATOM 668 C CA . TYR A 1 83 ? 15.016 2.197 9.953 1 95.56 83 TYR A CA 1
ATOM 669 C C . TYR A 1 83 ? 15.539 2.078 8.531 1 95.56 83 TYR A C 1
ATOM 671 O O . TYR A 1 83 ? 16.688 1.688 8.312 1 95.56 83 TYR A O 1
ATOM 679 N N . TRP A 1 84 ? 14.75 2.457 7.57 1 96 84 TRP A N 1
ATOM 680 C CA . TRP A 1 84 ? 15.07 2.246 6.164 1 96 84 TRP A CA 1
ATOM 681 C C . TRP A 1 84 ? 16.188 3.182 5.711 1 96 84 TRP A C 1
ATOM 683 O O . TRP A 1 84 ? 16.844 2.924 4.703 1 96 84 TRP A O 1
ATOM 693 N N . LYS A 1 85 ? 16.469 4.18 6.395 1 94.88 85 LYS A N 1
ATOM 694 C CA . LYS A 1 85 ? 17.5 5.141 6.035 1 94.88 85 LYS A CA 1
ATOM 695 C C . LYS A 1 85 ? 18.891 4.566 6.293 1 94.88 85 LYS A C 1
ATOM 697 O O . LYS A 1 85 ? 19.891 5.109 5.816 1 94.88 85 LYS A O 1
ATOM 702 N N . GLY A 1 86 ? 18.938 3.49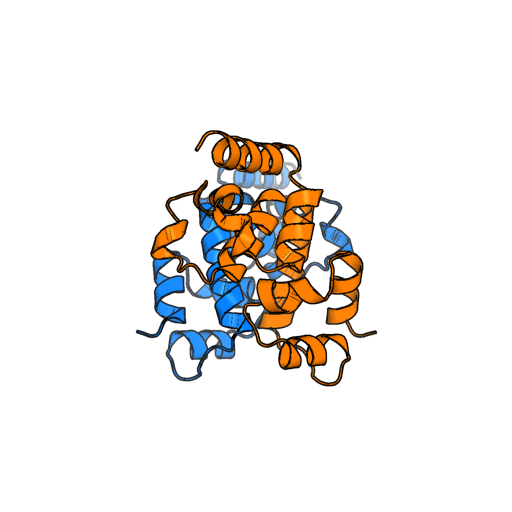 6.984 1 94.06 86 GLY A N 1
ATOM 703 C CA . GLY A 1 86 ? 20.203 2.83 7.273 1 94.06 86 GLY A CA 1
ATOM 704 C C . GLY A 1 86 ? 20.875 2.266 6.035 1 94.06 86 GLY A C 1
ATOM 705 O O . GLY A 1 86 ? 22.016 1.828 6.094 1 94.06 86 GLY A O 1
ATOM 706 N N . TRP A 1 87 ? 20.109 2.299 4.914 1 95.56 87 TRP A N 1
ATOM 707 C CA . TRP A 1 87 ? 20.656 1.743 3.682 1 95.56 87 TRP A CA 1
ATOM 708 C C . TRP A 1 87 ? 21.984 2.404 3.332 1 95.56 87 TRP A C 1
ATOM 710 O O . TRP A 1 87 ? 22.844 1.793 2.689 1 95.56 87 TRP A O 1
ATOM 720 N N . VAL A 1 88 ? 22.203 3.637 3.742 1 95.12 88 VAL A N 1
ATOM 721 C CA . VAL A 1 88 ? 23.406 4.398 3.398 1 95.12 88 VAL A CA 1
ATOM 722 C C . VAL A 1 88 ? 24.641 3.707 3.971 1 95.12 88 VAL A C 1
ATOM 724 O O . VAL A 1 88 ? 25.734 3.814 3.41 1 95.12 88 VAL A O 1
ATOM 727 N N . TYR A 1 89 ? 24.484 2.961 5.016 1 92.75 89 TYR A N 1
ATOM 728 C CA . TYR A 1 89 ? 25.594 2.303 5.691 1 92.75 89 TYR A CA 1
ATOM 729 C C . TYR A 1 89 ? 25.781 0.881 5.172 1 92.75 89 TYR A C 1
ATOM 731 O O . TYR A 1 89 ? 26.781 0.227 5.484 1 92.75 89 TYR A O 1
ATOM 739 N N . THR A 1 90 ? 24.891 0.371 4.43 1 94.56 90 THR A N 1
ATOM 740 C CA . THR A 1 90 ? 24.938 -0.997 3.928 1 94.56 90 THR A CA 1
ATOM 741 C C . THR A 1 90 ? 24.75 -1.023 2.414 1 94.56 90 THR A C 1
ATOM 743 O O . THR A 1 90 ? 24.094 -1.929 1.881 1 94.56 90 THR A O 1
ATOM 746 N N . GLN A 1 91 ? 25.172 -0.076 1.758 1 94.88 91 GLN A N 1
ATOM 747 C CA . GLN A 1 91 ? 24.984 0.086 0.321 1 94.88 91 GLN A CA 1
ATOM 748 C C . GLN A 1 91 ? 25.422 -1.162 -0.439 1 94.88 91 GLN A C 1
ATOM 750 O O . GLN A 1 91 ? 24.812 -1.524 -1.45 1 94.88 91 GLN A O 1
ATOM 755 N N . HIS A 1 92 ? 26.469 -1.822 0.062 1 94.44 92 HIS A N 1
ATOM 756 C CA . HIS A 1 92 ? 27.047 -2.984 -0.61 1 94.44 92 HIS A CA 1
ATOM 757 C C . HIS A 1 92 ? 26.078 -4.164 -0.579 1 94.44 92 HIS A C 1
ATOM 759 O O . HIS A 1 92 ? 26.234 -5.125 -1.335 1 94.44 92 HIS A O 1
ATOM 765 N N . LYS A 1 93 ? 25.078 -4.09 0.241 1 96.38 93 LYS A N 1
ATOM 766 C CA . LYS A 1 93 ? 24.109 -5.164 0.367 1 96.38 93 LYS A CA 1
ATOM 767 C C . LYS A 1 93 ? 22.812 -4.836 -0.389 1 96.38 93 LYS A C 1
ATOM 769 O O . LYS A 1 93 ? 21.969 -5.707 -0.604 1 96.38 93 LYS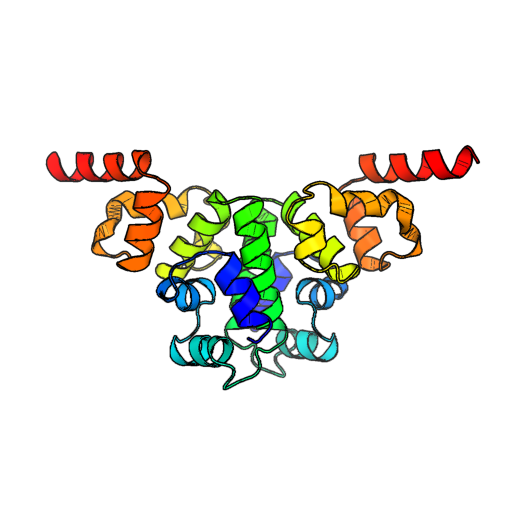 A O 1
ATOM 774 N N . VAL A 1 94 ? 22.625 -3.609 -0.785 1 97.25 94 VAL A N 1
ATOM 775 C CA . VAL A 1 94 ? 21.406 -3.143 -1.448 1 97.25 94 VAL A CA 1
ATOM 776 C C . VAL A 1 94 ? 21.406 -3.592 -2.906 1 97.25 94 VAL A C 1
ATOM 778 O O . VAL A 1 94 ? 22.453 -3.566 -3.57 1 97.25 94 VAL A O 1
ATOM 781 N N . ASN A 1 95 ? 20.312 -4.133 -3.33 1 97.88 95 ASN A N 1
ATOM 782 C CA . ASN A 1 95 ? 20.141 -4.395 -4.758 1 97.88 95 ASN A CA 1
ATOM 783 C C . ASN A 1 95 ? 20.578 -3.199 -5.598 1 97.88 95 ASN A C 1
ATOM 785 O O . ASN A 1 95 ? 20.297 -2.053 -5.254 1 97.88 95 ASN A O 1
ATOM 789 N N . LYS A 1 96 ? 21.203 -3.467 -6.68 1 97.56 96 LYS A N 1
ATOM 790 C CA . LYS A 1 96 ? 21.828 -2.416 -7.488 1 97.56 96 LYS A CA 1
ATOM 791 C C . LYS A 1 96 ? 20.766 -1.441 -8.008 1 97.56 96 LYS A C 1
ATOM 793 O O . LYS A 1 96 ? 20.984 -0.229 -8.031 1 97.56 96 LYS A O 1
ATOM 798 N N . ASN A 1 97 ? 19.656 -1.889 -8.484 1 97.81 97 ASN A N 1
ATOM 799 C CA . ASN A 1 97 ? 18.594 -1.035 -9.023 1 97.81 97 ASN A CA 1
ATOM 800 C C . ASN A 1 97 ? 17.938 -0.197 -7.934 1 97.81 97 ASN A C 1
ATOM 802 O O . ASN A 1 97 ? 17.547 0.945 -8.172 1 97.81 97 ASN A O 1
ATOM 806 N N . VAL A 1 98 ? 17.797 -0.825 -6.762 1 98.5 98 VAL A N 1
ATOM 807 C CA . VAL A 1 98 ? 17.266 -0.092 -5.621 1 98.5 98 VAL A CA 1
ATOM 808 C C . VAL A 1 98 ? 18.234 1.014 -5.211 1 98.5 98 VAL A C 1
ATOM 810 O O . VAL A 1 98 ? 17.812 2.146 -4.949 1 98.5 98 VAL A O 1
ATOM 813 N N . LEU A 1 99 ? 19.469 0.644 -5.184 1 97.81 99 LEU A N 1
ATOM 814 C CA . LEU A 1 99 ? 20.5 1.609 -4.812 1 97.81 99 LEU A CA 1
ATOM 815 C C . LEU A 1 99 ? 20.5 2.799 -5.766 1 97.81 99 LEU A C 1
ATOM 817 O O . LEU A 1 99 ? 20.609 3.949 -5.332 1 97.81 99 LEU A O 1
ATOM 821 N N . GLU A 1 100 ? 20.453 2.564 -7.047 1 97.62 100 GLU A N 1
ATOM 822 C CA . GLU A 1 100 ? 20.391 3.629 -8.047 1 97.62 100 GLU A CA 1
ATOM 823 C C . GLU A 1 100 ? 19.188 4.539 -7.801 1 97.62 100 GLU A C 1
ATOM 825 O O . GLU A 1 100 ? 19.297 5.766 -7.895 1 97.62 100 GLU A O 1
ATOM 830 N N . TYR A 1 101 ? 18.078 3.934 -7.535 1 98.25 101 TYR A N 1
ATOM 831 C CA . TYR A 1 101 ? 16.875 4.699 -7.227 1 98.25 101 TYR A CA 1
ATOM 832 C C . TYR A 1 101 ? 17.094 5.598 -6.016 1 98.25 101 TYR A C 1
ATOM 834 O O . TYR A 1 101 ? 16.766 6.785 -6.047 1 98.25 101 TYR A O 1
ATOM 842 N N . LEU A 1 102 ? 17.609 5.051 -4.922 1 98.06 102 LEU A N 1
ATOM 843 C CA . LEU A 1 102 ? 17.781 5.773 -3.668 1 98.06 102 LEU A CA 1
ATOM 844 C C . LEU A 1 102 ? 18.797 6.895 -3.822 1 98.06 102 LEU A C 1
ATOM 846 O O . LEU A 1 102 ? 18.578 8.008 -3.334 1 98.06 102 LEU A O 1
ATOM 850 N N . LYS A 1 103 ? 19.875 6.637 -4.523 1 96.88 103 LYS A N 1
ATOM 851 C CA . LYS A 1 103 ? 20.906 7.652 -4.734 1 96.88 103 LYS A CA 1
ATOM 852 C C . LYS A 1 103 ? 20.359 8.82 -5.559 1 96.88 103 LYS A C 1
ATOM 854 O O . LYS A 1 103 ? 20.719 9.977 -5.316 1 96.88 103 LYS A O 1
ATOM 859 N N . LYS A 1 104 ? 19.594 8.508 -6.523 1 96.88 104 LYS A N 1
ATOM 860 C CA . LYS A 1 104 ? 19 9.531 -7.387 1 96.88 104 LYS A CA 1
ATOM 861 C C . LYS A 1 104 ? 18.031 10.414 -6.609 1 96.88 104 LYS A C 1
ATOM 863 O O . LYS A 1 104 ? 17.969 11.625 -6.832 1 96.88 104 LYS A O 1
ATOM 868 N N . HIS A 1 105 ? 17.312 9.867 -5.699 1 96.5 105 HIS A N 1
ATOM 869 C CA . HIS A 1 105 ? 16.234 10.602 -5.055 1 96.5 105 HIS A CA 1
ATOM 870 C C . HIS A 1 105 ? 16.672 11.148 -3.699 1 96.5 105 HIS A C 1
ATOM 872 O O . HIS A 1 105 ? 16.031 12.055 -3.152 1 96.5 105 HIS A O 1
ATOM 878 N N . TYR A 1 106 ? 17.734 10.586 -3.184 1 95.75 106 TYR A N 1
ATOM 879 C CA . TYR A 1 106 ? 18.234 11.016 -1.886 1 95.75 106 TYR A CA 1
ATOM 880 C C . TYR A 1 106 ? 19.734 11.242 -1.928 1 95.75 106 TYR A C 1
ATOM 882 O O . TYR A 1 106 ? 20.484 10.664 -1.128 1 95.75 106 TYR A O 1
ATOM 890 N N . PRO A 1 107 ? 20.203 12.148 -2.723 1 92.38 107 PRO A N 1
ATOM 891 C CA . PRO A 1 107 ? 21.625 12.367 -2.898 1 92.38 107 PRO A CA 1
ATOM 892 C C . PRO A 1 107 ? 22.312 12.859 -1.626 1 92.38 107 PRO A C 1
ATOM 894 O O . PRO A 1 107 ? 23.469 12.516 -1.364 1 92.38 107 PRO A O 1
ATOM 897 N N . ASP A 1 108 ? 21.672 13.586 -0.766 1 89.44 108 ASP A N 1
ATOM 898 C CA . ASP A 1 108 ? 22.25 14.094 0.469 1 89.44 108 ASP A CA 1
ATOM 899 C C . ASP A 1 108 ? 22.484 12.969 1.471 1 89.44 108 ASP A C 1
ATOM 901 O O . ASP A 1 108 ? 23.5 12.961 2.182 1 89.44 108 ASP A O 1
ATOM 905 N N . GLU A 1 109 ? 21.562 12.047 1.526 1 87.5 109 GLU A N 1
ATOM 906 C CA . GLU A 1 109 ? 21.734 10.891 2.398 1 87.5 109 GLU A CA 1
ATOM 907 C C . GLU A 1 109 ? 22.906 10.023 1.942 1 87.5 109 GLU A C 1
ATOM 909 O O . GLU A 1 109 ? 23.656 9.492 2.77 1 87.5 109 GLU A O 1
ATOM 914 N N . ASP A 1 110 ? 23 9.836 0.671 1 86.31 110 ASP A N 1
ATOM 915 C CA . ASP A 1 110 ? 24.078 9.039 0.088 1 86.31 110 ASP A CA 1
ATOM 916 C C . ASP A 1 110 ? 25.453 9.547 0.543 1 86.31 110 ASP A C 1
ATOM 918 O O . ASP A 1 110 ? 26.359 8.758 0.806 1 86.31 110 ASP A O 1
ATOM 922 N N . GLN A 1 111 ? 25.609 10.805 0.702 1 82.31 111 GLN A N 1
ATOM 923 C CA . GLN A 1 111 ? 26.875 11.438 1.094 1 82.31 111 GLN A CA 1
ATOM 924 C C . GLN A 1 111 ? 27.203 11.133 2.549 1 82.31 111 GLN A C 1
ATOM 926 O O . GLN A 1 111 ? 28.375 11.102 2.926 1 82.31 111 GLN A O 1
ATOM 931 N N . LYS A 1 112 ? 26.297 10.805 3.303 1 77.06 112 LYS A N 1
ATOM 932 C CA . LYS A 1 112 ? 26.531 10.477 4.707 1 77.06 112 LYS A CA 1
ATOM 933 C C . LYS A 1 112 ? 27.219 9.117 4.852 1 77.06 112 LYS A C 1
ATOM 935 O O . LYS A 1 112 ? 27.984 8.898 5.789 1 77.06 112 LYS A O 1
ATOM 940 N N . GLY A 1 113 ? 26.875 8.266 4.07 1 68 113 GLY A N 1
ATOM 941 C CA . GLY A 1 113 ? 27.438 6.934 4.109 1 68 113 GLY A CA 1
ATOM 942 C C . GLY A 1 113 ? 28.875 6.887 3.641 1 68 113 GLY A C 1
ATOM 943 O O . GLY A 1 113 ? 29.641 6.004 4.039 1 68 113 GLY A O 1
ATOM 944 N N . MET A 1 114 ? 29.156 7.738 2.766 1 68.31 114 MET A N 1
ATOM 945 C CA . MET A 1 114 ? 30.516 7.77 2.242 1 68.31 114 MET A CA 1
ATOM 946 C C . MET A 1 114 ? 31.484 8.281 3.295 1 68.31 114 MET A C 1
ATOM 948 O O . MET A 1 114 ? 32.656 7.852 3.342 1 68.31 114 MET A O 1
ATOM 952 N N . G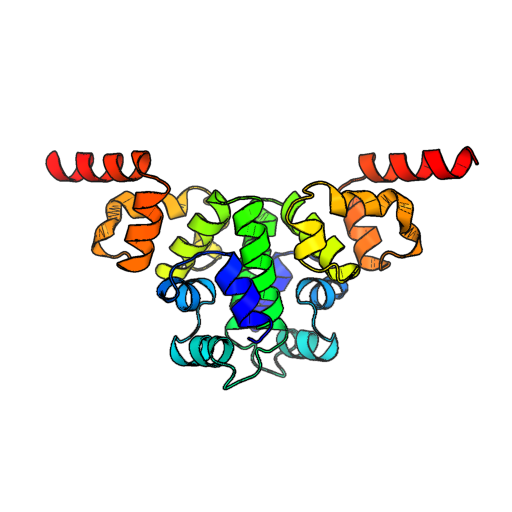LY A 1 115 ? 31.031 9.195 4.055 1 56.91 115 GLY A N 1
ATOM 953 C CA . GLY A 1 115 ? 31.953 9.766 5.035 1 56.91 115 GLY A CA 1
ATOM 954 C C . GLY A 1 115 ? 32.344 8.789 6.121 1 56.91 115 GLY A C 1
ATOM 955 O O . GLY A 1 115 ? 33.406 8.922 6.727 1 56.91 115 GLY A O 1
ATOM 956 N N . LYS A 1 116 ? 31.594 7.949 6.586 1 56.22 116 LYS A N 1
ATOM 957 C CA . LYS A 1 116 ? 31.953 7.016 7.648 1 56.22 116 LYS A CA 1
ATOM 958 C C . LYS A 1 116 ? 32.844 5.902 7.121 1 56.22 116 LYS A C 1
ATOM 960 O O . LYS A 1 116 ? 33.469 5.16 7.902 1 56.22 116 LYS A O 1
ATOM 965 N N . THR A 1 117 ? 32.781 5.59 5.949 1 50.25 117 THR A N 1
ATOM 966 C CA . THR A 1 117 ? 33.688 4.562 5.43 1 50.25 117 THR A CA 1
ATOM 967 C C . THR A 1 117 ? 35.125 5.082 5.355 1 50.25 117 THR A C 1
ATOM 969 O O . THR A 1 117 ? 36.062 4.301 5.391 1 50.25 117 THR A O 1
ATOM 972 N N . THR A 1 118 ? 35.312 6.359 5.141 1 48.19 118 THR A N 1
ATOM 973 C CA . THR A 1 118 ? 36.688 6.812 5.012 1 48.19 118 THR A CA 1
ATOM 974 C C . THR A 1 118 ? 37.344 6.926 6.387 1 48.19 118 THR A C 1
ATOM 976 O O . THR A 1 118 ? 38.562 7.027 6.484 1 48.19 118 THR A O 1
ATOM 979 N N . GLU A 1 119 ? 36.594 7.234 7.359 1 43.66 119 GLU A N 1
ATOM 980 C CA . GLU A 1 119 ? 37.375 7.465 8.586 1 43.66 119 GLU A CA 1
ATOM 981 C C . GLU A 1 119 ? 37.812 6.148 9.211 1 43.66 119 GLU A C 1
ATOM 983 O O . GLU A 1 119 ? 38.625 6.141 10.148 1 43.66 119 GLU A O 1
ATOM 988 N N . GLU A 1 120 ? 37.25 4.945 8.898 1 37.28 120 GLU A N 1
ATOM 989 C CA . GLU A 1 120 ? 38.031 3.857 9.508 1 37.28 120 GLU A CA 1
ATOM 990 C C . GLU A 1 120 ? 39.219 3.455 8.625 1 37.28 120 GLU A C 1
ATOM 992 O O . GLU A 1 120 ? 39.094 3.416 7.398 1 37.28 120 GLU A O 1
ATOM 997 N N . MET B 1 1 ? -2.807 -19.297 13.414 1 84.62 1 MET B N 1
ATOM 998 C CA . MET B 1 1 ? -2.994 -18 12.75 1 84.62 1 MET B CA 1
ATOM 999 C C . MET B 1 1 ? -1.955 -17.797 11.648 1 84.62 1 MET B C 1
ATOM 1001 O O . MET B 1 1 ? -0.758 -17.984 11.883 1 84.62 1 MET B O 1
ATOM 1005 N N . ASN B 1 2 ? -2.461 -17.641 10.453 1 93 2 ASN B N 1
ATOM 1006 C CA . ASN B 1 2 ? -1.53 -17.422 9.352 1 93 2 ASN B CA 1
ATOM 1007 C C . ASN B 1 2 ? -1.013 -15.992 9.32 1 93 2 ASN B C 1
ATOM 1009 O O . ASN B 1 2 ? -1.521 -15.125 10.039 1 93 2 ASN B O 1
ATOM 1013 N N . GLU B 1 3 ? 0.068 -15.75 8.609 1 94.75 3 GLU B N 1
ATOM 1014 C CA . GLU B 1 3 ? 0.754 -14.461 8.602 1 94.75 3 GLU B CA 1
ATOM 1015 C C . GLU B 1 3 ? -0.173 -13.344 8.133 1 94.75 3 GLU B C 1
ATOM 1017 O O . GLU B 1 3 ? -0.131 -12.234 8.664 1 94.75 3 GLU B O 1
ATOM 1022 N N . PHE B 1 4 ? -0.965 -13.602 7.152 1 97.5 4 PHE B N 1
ATOM 1023 C CA . PHE B 1 4 ? -1.916 -12.625 6.633 1 97.5 4 PHE B CA 1
ATOM 1024 C C . PHE B 1 4 ? -2.873 -12.164 7.727 1 97.5 4 PHE B C 1
ATOM 1026 O O . PHE B 1 4 ? -3.062 -10.969 7.93 1 97.5 4 PHE B O 1
ATOM 1033 N N . GLU B 1 5 ? -3.465 -13.07 8.383 1 97.31 5 GLU B N 1
ATOM 1034 C CA . GLU B 1 5 ? -4.391 -12.781 9.477 1 97.31 5 GLU B CA 1
ATOM 1035 C C . GLU B 1 5 ? -3.689 -12.039 10.609 1 97.31 5 GLU B C 1
ATOM 1037 O O . GLU B 1 5 ? -4.258 -11.125 11.203 1 97.31 5 GLU B O 1
ATOM 1042 N N . LYS B 1 6 ? -2.568 -12.484 10.93 1 96.94 6 LYS B N 1
ATOM 1043 C CA . LYS B 1 6 ? -1.815 -11.828 11.992 1 96.94 6 LYS B CA 1
ATOM 1044 C C . LYS B 1 6 ? -1.625 -10.344 11.703 1 96.94 6 LYS B C 1
ATOM 1046 O O . LYS B 1 6 ? -1.892 -9.5 12.562 1 96.94 6 LYS B O 1
ATOM 1051 N N . ILE B 1 7 ? -1.146 -10.031 10.531 1 97.25 7 ILE B N 1
ATOM 1052 C CA . ILE B 1 7 ? -0.905 -8.648 10.133 1 97.25 7 ILE B CA 1
ATOM 1053 C C . ILE B 1 7 ? -2.211 -7.859 10.195 1 97.25 7 ILE B C 1
ATOM 1055 O O . ILE B 1 7 ? -2.25 -6.758 10.75 1 97.25 7 ILE B O 1
ATOM 1059 N N . PHE B 1 8 ? -3.223 -8.461 9.625 1 97.69 8 PHE B N 1
ATOM 1060 C CA . PHE B 1 8 ? -4.5 -7.754 9.617 1 97.69 8 PHE B CA 1
ATOM 1061 C C . PHE B 1 8 ? -4.969 -7.465 11.031 1 97.69 8 PHE B C 1
ATOM 1063 O O . PHE B 1 8 ? -5.441 -6.363 11.32 1 97.69 8 PHE B O 1
ATOM 1070 N N . ASN B 1 9 ? -4.891 -8.438 11.914 1 96.94 9 ASN B N 1
ATOM 1071 C CA . ASN B 1 9 ? -5.312 -8.258 13.305 1 96.94 9 ASN B CA 1
ATOM 1072 C C . ASN B 1 9 ? -4.535 -7.141 13.992 1 96.94 9 ASN B C 1
ATOM 1074 O O . ASN B 1 9 ? -5.094 -6.398 14.797 1 96.94 9 ASN B O 1
ATOM 1078 N N . GLU B 1 10 ? -3.33 -7 13.664 1 97.12 10 GLU B N 1
ATOM 1079 C CA . GLU B 1 10 ? -2.49 -5.969 14.266 1 97.12 10 GLU B CA 1
ATOM 1080 C C . GLU B 1 10 ? -2.893 -4.578 13.781 1 97.12 10 GLU B C 1
ATOM 1082 O O . GLU B 1 10 ? -2.627 -3.58 14.453 1 97.12 10 GLU B O 1
ATOM 1087 N N . MET B 1 11 ? -3.5 -4.496 12.633 1 97.56 11 MET B N 1
ATOM 1088 C CA . MET B 1 11 ? -3.955 -3.215 12.094 1 97.56 11 MET B CA 1
ATOM 1089 C C . MET B 1 11 ? -5.184 -2.715 12.852 1 97.56 11 MET B C 1
ATOM 1091 O O . MET B 1 11 ? -5.516 -1.53 12.781 1 97.56 11 MET B O 1
ATOM 1095 N N . ASN B 1 12 ? -5.922 -3.6 13.477 1 96.69 12 ASN B N 1
ATOM 1096 C CA . ASN B 1 12 ? -7.098 -3.256 14.266 1 96.69 12 ASN B CA 1
ATOM 1097 C C . ASN B 1 12 ? -8.133 -2.506 13.438 1 96.69 12 ASN B C 1
ATOM 1099 O O . ASN B 1 12 ? -8.641 -1.464 13.859 1 96.69 12 ASN B O 1
ATOM 1103 N N . LEU B 1 13 ? -8.352 -3.008 12.242 1 97.12 13 LEU B N 1
ATOM 1104 C CA . LEU B 1 13 ? -9.398 -2.498 11.359 1 97.12 13 LEU B CA 1
ATOM 1105 C C . LEU B 1 13 ? -10.586 -3.447 11.32 1 97.12 13 LEU B C 1
ATOM 1107 O O . LEU B 1 13 ? -10.445 -4.645 11.586 1 97.12 13 LEU B O 1
ATOM 1111 N N . ASP B 1 14 ? -11.711 -2.84 11.078 1 96.69 14 ASP B N 1
ATOM 1112 C CA . ASP B 1 14 ? -12.875 -3.682 10.812 1 96.69 14 ASP B CA 1
ATOM 1113 C C . ASP B 1 14 ? -12.633 -4.582 9.602 1 96.69 14 ASP B C 1
ATOM 1115 O O . ASP B 1 14 ? -12.156 -4.117 8.562 1 96.69 14 ASP B O 1
ATOM 1119 N N . ARG B 1 15 ? -12.969 -5.82 9.766 1 95.81 15 ARG B N 1
ATOM 1120 C CA . ARG B 1 15 ? -12.758 -6.812 8.719 1 95.81 15 ARG B CA 1
ATOM 1121 C C . ARG B 1 15 ? -13.5 -6.43 7.445 1 95.81 15 ARG B C 1
ATOM 1123 O O . ARG B 1 15 ? -13.07 -6.773 6.344 1 95.81 15 ARG B O 1
ATOM 1130 N N . ALA B 1 16 ? -14.586 -5.734 7.605 1 96.81 16 ALA B N 1
ATOM 1131 C CA . ALA B 1 16 ? -15.414 -5.363 6.465 1 96.81 16 ALA B CA 1
ATOM 1132 C C . ALA B 1 16 ? -14.688 -4.387 5.547 1 96.81 16 ALA B C 1
ATOM 1134 O O . ALA B 1 16 ? -15.078 -4.207 4.391 1 96.81 16 ALA B O 1
ATOM 1135 N N . LEU B 1 17 ? -13.641 -3.754 6.008 1 98.38 17 LEU B N 1
ATOM 1136 C CA . LEU B 1 17 ? -12.906 -2.762 5.234 1 98.38 17 LEU B CA 1
ATOM 1137 C C . LEU B 1 17 ? -11.891 -3.436 4.312 1 98.38 17 LEU B C 1
ATOM 1139 O O . LEU B 1 17 ? -11.453 -2.842 3.324 1 98.38 17 LEU B O 1
ATOM 1143 N N . LEU B 1 18 ? -11.516 -4.637 4.645 1 98.19 18 LEU B N 1
ATOM 1144 C CA . LEU B 1 18 ? -10.391 -5.289 3.982 1 98.19 18 LEU B CA 1
ATOM 1145 C C . LEU B 1 18 ? -10.703 -5.543 2.512 1 98.19 18 LEU B C 1
ATOM 1147 O O . LEU B 1 18 ? -9.875 -5.273 1.642 1 98.19 18 LEU B O 1
ATOM 1151 N N . PRO B 1 19 ? -11.938 -6.074 2.113 1 98.12 19 PRO B N 1
ATOM 1152 C CA . PRO B 1 19 ? -12.258 -6.254 0.693 1 98.12 19 PRO B CA 1
ATOM 1153 C C . PRO B 1 19 ? -12.203 -4.945 -0.093 1 98.12 19 PRO B C 1
ATOM 1155 O O . PRO B 1 19 ? -11.852 -4.945 -1.274 1 98.12 19 PRO B O 1
ATOM 1158 N N . ILE B 1 20 ? -12.539 -3.854 0.546 1 98.5 20 ILE B N 1
ATOM 1159 C CA . ILE B 1 20 ? -12.539 -2.543 -0.097 1 98.5 20 ILE B CA 1
ATOM 1160 C C . ILE B 1 20 ? -11.102 -2.072 -0.31 1 98.5 20 ILE B C 1
ATOM 1162 O O . ILE B 1 20 ? -10.742 -1.645 -1.408 1 98.5 20 ILE B O 1
ATOM 1166 N N . LEU B 1 21 ? -10.25 -2.262 0.69 1 98.62 21 LEU B N 1
ATOM 1167 C CA . LEU B 1 21 ? -8.852 -1.866 0.609 1 98.62 21 LEU B CA 1
ATOM 1168 C C . LEU B 1 21 ? -8.117 -2.686 -0.446 1 98.62 21 LEU B C 1
ATOM 1170 O O . LEU B 1 21 ? -7.168 -2.197 -1.065 1 98.62 21 LEU B O 1
ATOM 1174 N N . PHE B 1 22 ? -8.562 -3.871 -0.624 1 98.56 22 PHE B N 1
ATOM 1175 C CA . PHE B 1 22 ? -7.922 -4.781 -1.57 1 98.56 22 PHE B CA 1
ATOM 1176 C C . PHE B 1 22 ? -8.547 -4.645 -2.953 1 98.56 22 PHE B C 1
ATOM 1178 O O . PHE B 1 22 ? -8.016 -5.168 -3.936 1 98.56 22 PHE B O 1
ATOM 1185 N N . ARG B 1 23 ? -9.695 -3.924 -3.025 1 97.44 23 ARG B N 1
ATOM 1186 C CA . ARG B 1 23 ? -10.484 -3.896 -4.254 1 97.44 23 ARG B CA 1
ATOM 1187 C C . ARG B 1 23 ? -10.727 -5.305 -4.785 1 97.44 23 ARG B C 1
ATOM 1189 O O . ARG B 1 23 ? -10.5 -5.574 -5.965 1 97.44 23 ARG B O 1
ATOM 1196 N N . SER B 1 24 ? -11.07 -6.148 -3.861 1 96.62 24 SER B N 1
ATOM 1197 C CA . SER B 1 24 ? -11.273 -7.562 -4.152 1 96.62 24 SER B CA 1
ATOM 1198 C C . SER B 1 24 ? -12.578 -8.07 -3.559 1 96.62 24 SER B C 1
ATOM 1200 O O . SER B 1 24 ? -13.148 -7.441 -2.664 1 96.62 24 SER B O 1
ATOM 1202 N N . ASN B 1 25 ? -13.031 -9.18 -4.078 1 95.5 25 ASN B N 1
ATOM 1203 C CA . ASN B 1 25 ? -14.242 -9.797 -3.539 1 95.5 25 ASN B CA 1
ATOM 1204 C C . ASN B 1 25 ? -14.047 -10.242 -2.092 1 95.5 25 ASN B C 1
ATOM 1206 O O . ASN B 1 25 ? -12.984 -10.75 -1.73 1 95.5 25 ASN B O 1
ATOM 1210 N N . ARG B 1 26 ? -15.133 -10.062 -1.388 1 95.88 26 ARG B N 1
ATOM 1211 C CA . ARG B 1 26 ? -15.117 -10.406 0.03 1 95.88 26 ARG B CA 1
ATOM 1212 C C . ARG B 1 26 ? -14.727 -11.867 0.237 1 95.88 26 ARG B C 1
ATOM 1214 O O . ARG B 1 26 ? -13.922 -12.188 1.116 1 95.88 26 ARG B O 1
ATOM 1221 N N . SER B 1 27 ? -15.32 -12.789 -0.529 1 96.75 27 SER B N 1
ATOM 1222 C CA . SER B 1 27 ? -15.078 -14.219 -0.366 1 96.75 27 SER B CA 1
ATOM 1223 C C . SER B 1 27 ? -13.594 -14.547 -0.509 1 96.75 27 SER B C 1
ATOM 1225 O O . SER B 1 27 ? -13.062 -15.383 0.229 1 96.75 27 SER B O 1
ATOM 1227 N N . THR B 1 28 ? -12.914 -13.906 -1.444 1 96.5 28 THR B N 1
ATOM 1228 C CA . THR B 1 28 ? -11.492 -14.125 -1.676 1 96.5 28 THR B CA 1
ATOM 1229 C C . THR B 1 28 ? -10.672 -13.672 -0.471 1 96.5 28 THR B C 1
ATOM 1231 O O . THR B 1 28 ? -9.836 -14.422 0.038 1 96.5 28 THR B O 1
ATOM 1234 N N . VAL B 1 29 ? -10.922 -12.508 -0.006 1 97.06 29 VAL B N 1
ATOM 1235 C CA . VAL B 1 29 ? -10.164 -11.938 1.101 1 97.06 29 VAL B CA 1
ATOM 1236 C C . VAL B 1 29 ? -10.422 -12.734 2.377 1 97.06 29 VAL B C 1
ATOM 1238 O O . VAL B 1 29 ? -9.516 -12.953 3.18 1 97.06 29 VAL B O 1
ATOM 1241 N N . TRP B 1 30 ? -11.602 -13.203 2.5 1 96.69 30 TRP B N 1
ATOM 1242 C CA . TRP B 1 30 ? -11.945 -14 3.67 1 96.69 30 TRP B CA 1
ATOM 1243 C C . TRP B 1 30 ? -11.195 -15.328 3.67 1 96.69 30 TRP B C 1
ATOM 1245 O O . TRP B 1 30 ? -10.828 -15.844 4.73 1 96.69 30 TRP B O 1
ATOM 1255 N N . LYS B 1 31 ? -10.984 -15.891 2.543 1 97.31 31 LYS B N 1
ATOM 1256 C CA . LYS B 1 31 ? -10.219 -17.125 2.451 1 97.31 31 LYS B CA 1
ATOM 1257 C C . LYS B 1 31 ? -8.773 -16.906 2.885 1 97.31 31 LYS B C 1
ATOM 1259 O O . LYS B 1 31 ? -8.148 -17.797 3.465 1 97.31 31 LYS B O 1
ATOM 1264 N N . TYR B 1 32 ? -8.211 -15.727 2.561 1 97.06 32 TYR B N 1
ATOM 1265 C CA . TYR B 1 32 ? -6.875 -15.398 3.047 1 97.06 32 TYR B CA 1
ATOM 1266 C C . TYR B 1 32 ? -6.852 -15.312 4.566 1 97.06 32 TYR B C 1
ATOM 1268 O O . TYR B 1 32 ? -5.914 -15.789 5.211 1 97.06 32 TYR B O 1
ATOM 1276 N N . LEU B 1 33 ? -7.914 -14.773 5.137 1 96.88 33 LEU B N 1
ATOM 1277 C CA . LEU B 1 33 ? -7.996 -14.562 6.578 1 96.88 33 LEU B CA 1
ATOM 1278 C C . LEU B 1 33 ? -8.18 -15.891 7.312 1 96.88 33 LEU B C 1
ATOM 1280 O O . LEU B 1 33 ? -7.512 -16.141 8.32 1 96.88 33 LEU B O 1
ATOM 1284 N N . SER B 1 34 ? -9.031 -16.688 6.785 1 95.94 34 SER B N 1
ATOM 1285 C CA . SER B 1 34 ? -9.359 -17.938 7.461 1 95.94 34 SER B CA 1
ATOM 1286 C C . SER B 1 34 ? -8.258 -18.984 7.273 1 95.94 34 SER B C 1
ATOM 1288 O O . SER B 1 34 ? -8.188 -19.953 8.023 1 95.94 34 SER B O 1
ATOM 1290 N N . GLY B 1 35 ? -7.508 -18.812 6.262 1 94.62 35 GLY B N 1
ATOM 1291 C CA . GLY B 1 35 ? -6.461 -19.781 5.969 1 94.62 35 GLY B CA 1
ATOM 1292 C C . GLY B 1 35 ? -6.91 -20.875 5.016 1 94.62 35 GLY B C 1
ATOM 1293 O O . GLY B 1 35 ? -6.148 -21.797 4.719 1 94.62 35 GLY B O 1
ATOM 1294 N N . ASP B 1 36 ? -8.086 -20.75 4.473 1 95.62 36 ASP B N 1
ATOM 1295 C CA . ASP B 1 36 ? -8.586 -21.703 3.502 1 95.62 36 ASP B CA 1
ATOM 1296 C C . ASP B 1 36 ? -7.805 -21.625 2.193 1 95.62 36 ASP B C 1
ATOM 1298 O O . ASP B 1 36 ? -7.734 -22.609 1.445 1 95.62 36 ASP B O 1
ATOM 1302 N N . SER B 1 37 ? -7.266 -20.453 1.913 1 95.19 37 SER B N 1
ATOM 1303 C CA . SER B 1 37 ? -6.371 -20.234 0.781 1 95.19 37 SER B CA 1
ATOM 1304 C C . SER B 1 37 ? -5.137 -19.438 1.197 1 95.19 37 SER B C 1
ATOM 1306 O O . SER B 1 37 ? -5.23 -18.5 1.993 1 95.19 37 SER B O 1
ATOM 1308 N N . THR B 1 38 ? -4.047 -19.875 0.66 1 95.06 38 THR B N 1
ATOM 1309 C CA . THR B 1 38 ? -2.83 -19.109 0.892 1 95.06 38 THR B CA 1
ATOM 1310 C C . THR B 1 38 ? -2.859 -17.797 0.106 1 95.06 38 THR B C 1
ATOM 1312 O O . THR B 1 38 ? -3.115 -17.797 -1.101 1 95.06 38 THR B O 1
ATOM 1315 N N . ALA B 1 39 ? -2.66 -16.719 0.808 1 95.62 39 ALA B N 1
ATOM 1316 C CA . ALA B 1 39 ? -2.568 -15.438 0.12 1 95.62 39 ALA B CA 1
ATOM 1317 C C . ALA B 1 39 ? -1.376 -15.406 -0.831 1 95.62 39 ALA B C 1
ATOM 1319 O O . ALA B 1 39 ? -0.254 -15.734 -0.44 1 95.62 39 ALA B O 1
ATOM 1320 N N . PRO B 1 40 ? -1.632 -15.055 -2.08 1 94.75 40 PRO B N 1
ATOM 1321 C CA . PRO B 1 40 ? -0.483 -14.914 -2.979 1 94.75 40 PRO B CA 1
ATOM 1322 C C . PRO B 1 40 ? 0.47 -13.805 -2.549 1 94.75 40 PRO B C 1
ATOM 1324 O O . PRO B 1 40 ? 0.134 -13 -1.674 1 94.75 40 PRO B O 1
ATOM 1327 N N . ALA B 1 41 ? 1.604 -13.758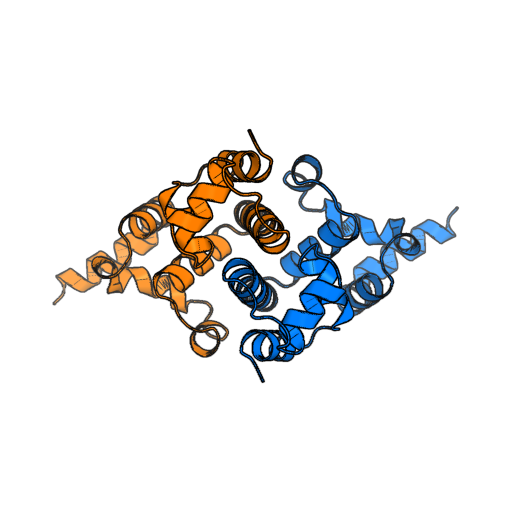 -3.174 1 95.19 41 ALA B N 1
ATOM 1328 C CA . ALA B 1 41 ? 2.652 -12.812 -2.811 1 95.19 41 ALA B CA 1
ATOM 1329 C C . ALA B 1 41 ? 2.146 -11.375 -2.902 1 95.19 41 ALA B C 1
ATOM 1331 O O . ALA B 1 41 ? 2.455 -10.539 -2.045 1 95.19 41 ALA B O 1
ATOM 1332 N N . SER B 1 42 ? 1.374 -11.062 -3.932 1 96.5 42 SER B N 1
ATOM 1333 C CA . SER B 1 42 ? 0.866 -9.711 -4.109 1 96.5 42 SER B CA 1
ATOM 1334 C C . SER B 1 42 ? -0.09 -9.328 -2.982 1 96.5 42 SER B C 1
ATOM 1336 O O . SER B 1 42 ? -0.091 -8.18 -2.525 1 96.5 42 SER B O 1
ATOM 1338 N N . ALA B 1 43 ? -0.887 -10.297 -2.545 1 97.69 43 ALA B N 1
ATOM 1339 C CA . ALA B 1 43 ? -1.812 -10.031 -1.447 1 97.69 43 ALA B CA 1
ATOM 1340 C C . ALA B 1 43 ? -1.061 -9.812 -0.138 1 97.69 43 ALA B C 1
ATOM 1342 O O . ALA B 1 43 ? -1.413 -8.922 0.645 1 97.69 43 ALA B O 1
ATOM 1343 N N . MET B 1 44 ? -0.052 -10.594 0.05 1 97.81 44 MET B N 1
ATOM 1344 C CA . MET B 1 44 ? 0.771 -10.43 1.245 1 97.81 44 MET B CA 1
ATOM 1345 C C . MET B 1 44 ? 1.47 -9.078 1.241 1 97.81 44 MET B C 1
ATOM 1347 O O . MET B 1 44 ? 1.51 -8.391 2.266 1 97.81 44 MET B O 1
ATOM 1351 N N . SER B 1 45 ? 2.021 -8.719 0.123 1 98.25 45 SER B N 1
ATOM 1352 C CA . SER B 1 45 ? 2.686 -7.43 -0.004 1 98.25 45 SER B CA 1
ATOM 1353 C C . SER B 1 45 ? 1.709 -6.281 0.235 1 98.25 45 SER B C 1
ATOM 1355 O O . SER B 1 45 ? 2.053 -5.293 0.887 1 98.25 45 SER B O 1
ATOM 1357 N N . LEU B 1 46 ? 0.534 -6.473 -0.319 1 98.62 46 LEU B N 1
ATOM 1358 C CA . LEU B 1 46 ? -0.478 -5.43 -0.189 1 98.62 46 LEU B CA 1
ATOM 1359 C C . LEU B 1 46 ? -0.842 -5.203 1.274 1 98.62 46 LEU B C 1
ATOM 1361 O O . LEU B 1 46 ? -0.915 -4.062 1.73 1 98.62 46 LEU B O 1
ATOM 1365 N N . ILE B 1 47 ? -1.095 -6.27 2.025 1 98.56 47 ILE B N 1
ATOM 1366 C CA . ILE B 1 47 ? -1.522 -6.09 3.408 1 98.56 47 ILE B CA 1
ATOM 1367 C C . ILE B 1 47 ? -0.375 -5.508 4.23 1 98.56 47 ILE B C 1
ATOM 1369 O O . ILE B 1 47 ? -0.599 -4.707 5.141 1 98.56 47 ILE B O 1
ATOM 1373 N N . MET B 1 48 ? 0.877 -5.926 3.951 1 98.62 48 MET B N 1
ATOM 1374 C CA . MET B 1 48 ? 2.029 -5.367 4.652 1 98.62 48 MET B CA 1
ATOM 1375 C C . MET B 1 48 ? 2.176 -3.877 4.355 1 98.62 48 MET B C 1
ATOM 1377 O O . MET B 1 48 ? 2.479 -3.088 5.254 1 98.62 48 MET B O 1
ATOM 1381 N N . LEU B 1 49 ? 1.991 -3.525 3.102 1 98.81 49 LEU B N 1
ATOM 1382 C CA . LEU B 1 49 ? 2.086 -2.125 2.705 1 98.81 49 LEU B CA 1
ATOM 1383 C C . LEU B 1 49 ? 0.984 -1.298 3.359 1 98.81 49 LEU B C 1
ATOM 1385 O O . LEU B 1 49 ? 1.229 -0.178 3.812 1 98.81 49 LEU B O 1
ATOM 1389 N N . LEU B 1 50 ? -0.21 -1.829 3.363 1 98.81 50 LEU B N 1
ATOM 1390 C CA . LEU B 1 50 ? -1.321 -1.144 4.012 1 98.81 50 LEU B CA 1
ATOM 1391 C C . LEU B 1 50 ? -1.028 -0.915 5.492 1 98.81 50 LEU B C 1
ATOM 1393 O O . LEU B 1 50 ? -1.333 0.151 6.031 1 98.81 50 LEU B O 1
ATOM 1397 N N . GLN B 1 51 ? -0.462 -1.897 6.141 1 98.75 51 GLN B N 1
ATOM 1398 C CA . GLN B 1 51 ? -0.079 -1.745 7.539 1 98.75 51 GLN B CA 1
ATOM 1399 C C . GLN B 1 51 ? 0.952 -0.633 7.711 1 98.75 51 GLN B C 1
ATOM 1401 O O . GLN B 1 51 ? 0.867 0.161 8.648 1 98.75 51 GLN B O 1
ATOM 1406 N N . LEU B 1 52 ? 1.893 -0.6 6.852 1 98.75 52 LEU B N 1
ATOM 1407 C CA . LEU B 1 52 ? 2.904 0.45 6.895 1 98.75 52 LEU B CA 1
ATOM 1408 C C . LEU B 1 52 ? 2.271 1.823 6.703 1 98.75 52 LEU B C 1
ATOM 1410 O O . LEU B 1 52 ? 2.598 2.77 7.426 1 98.75 52 LEU B O 1
ATOM 1414 N N . ILE B 1 53 ? 1.401 1.917 5.723 1 98.75 53 ILE B N 1
ATOM 1415 C CA . ILE B 1 53 ? 0.717 3.172 5.43 1 98.75 53 ILE B CA 1
ATOM 1416 C C . ILE B 1 53 ? -0.071 3.627 6.656 1 98.75 53 ILE B C 1
ATOM 1418 O O . ILE B 1 53 ? -0.038 4.805 7.02 1 98.75 53 ILE B O 1
ATOM 1422 N N . GLN B 1 54 ? -0.757 2.689 7.254 1 98.31 54 GLN B N 1
ATOM 1423 C CA . GLN B 1 54 ? -1.545 3.008 8.438 1 98.31 54 GLN B CA 1
ATOM 1424 C C . GLN B 1 54 ? -0.681 3.656 9.516 1 98.31 54 GLN B C 1
ATOM 1426 O O . GLN B 1 54 ? -1.111 4.602 10.18 1 98.31 54 GLN B O 1
ATOM 1431 N N . LYS B 1 55 ? 0.504 3.195 9.648 1 97.5 55 LYS B N 1
ATOM 1432 C CA . LYS B 1 55 ? 1.422 3.682 10.672 1 97.5 55 LYS B CA 1
ATOM 1433 C C . LYS B 1 55 ? 2.076 4.992 10.25 1 97.5 55 LYS B C 1
ATOM 1435 O O . LYS B 1 55 ? 2.236 5.906 11.062 1 97.5 55 LYS B O 1
ATOM 1440 N N . ARG B 1 56 ? 2.424 5.105 9 1 98 56 ARG B N 1
ATOM 1441 C CA . ARG B 1 56 ? 3.236 6.223 8.531 1 98 56 ARG B CA 1
ATOM 1442 C C . ARG B 1 56 ? 2.361 7.402 8.125 1 98 56 ARG B C 1
ATOM 1444 O O . ARG B 1 56 ? 2.758 8.562 8.289 1 98 56 ARG B O 1
ATOM 1451 N N . ASN B 1 57 ? 1.249 7.141 7.539 1 97.88 57 ASN B N 1
ATOM 1452 C CA . ASN B 1 57 ? 0.404 8.172 6.953 1 97.88 57 ASN B CA 1
ATOM 1453 C C . ASN B 1 57 ? -1.067 7.77 6.957 1 97.88 57 ASN B C 1
ATOM 1455 O O . ASN B 1 57 ? -1.621 7.41 5.918 1 97.88 57 ASN B O 1
ATOM 1459 N N . PRO B 1 58 ? -1.69 7.891 8.094 1 97.19 58 PRO B N 1
ATOM 1460 C CA . PRO B 1 58 ? -3.09 7.473 8.211 1 97.19 58 PRO B CA 1
ATOM 1461 C C . PRO B 1 58 ? -4.008 8.203 7.234 1 97.19 58 PRO B C 1
ATOM 1463 O O . PRO B 1 58 ? -5.008 7.645 6.781 1 97.19 58 PRO B O 1
ATOM 1466 N N . ASP B 1 59 ? -3.678 9.477 6.875 1 97.56 59 ASP B N 1
ATOM 1467 C CA . ASP B 1 59 ? -4.477 10.203 5.895 1 97.56 59 ASP B CA 1
ATOM 1468 C C . ASP B 1 59 ? -4.438 9.508 4.535 1 97.56 59 ASP B C 1
ATOM 1470 O O . ASP B 1 59 ? -5.441 9.477 3.82 1 97.56 59 ASP B O 1
ATOM 1474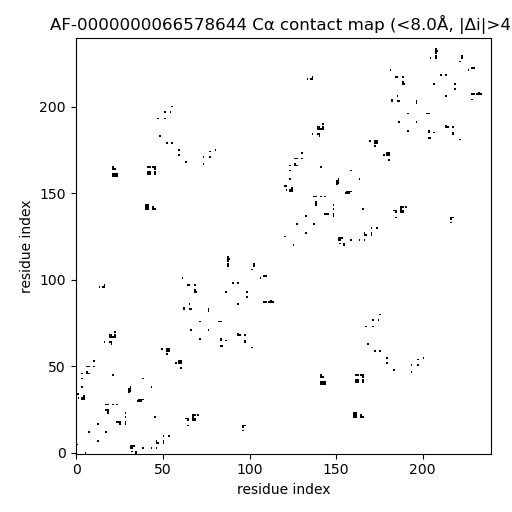 N N . LEU B 1 60 ? -3.293 9 4.199 1 98.56 60 LEU B N 1
ATOM 1475 C CA . LEU B 1 60 ? -3.158 8.297 2.93 1 98.56 60 LEU B CA 1
ATOM 1476 C C . LEU B 1 60 ? -3.979 7.008 2.936 1 98.56 60 LEU B C 1
ATOM 1478 O O . LEU B 1 60 ? -4.527 6.613 1.904 1 98.56 60 LEU B O 1
ATOM 1482 N N . LEU B 1 61 ? -4.051 6.297 4.059 1 98.69 61 LEU B N 1
ATOM 1483 C CA . LEU B 1 61 ? -4.898 5.113 4.172 1 98.69 61 LEU B CA 1
ATOM 1484 C C . LEU B 1 61 ? -6.363 5.473 3.959 1 98.69 61 LEU B C 1
ATOM 1486 O O . LEU B 1 61 ? -7.09 4.754 3.266 1 98.69 61 LEU B O 1
ATOM 1490 N N . ALA B 1 62 ? -6.762 6.574 4.57 1 98.44 62 ALA B N 1
ATOM 1491 C CA . ALA B 1 62 ? -8.141 7.027 4.414 1 98.44 62 ALA B CA 1
ATOM 1492 C C . ALA B 1 62 ? -8.438 7.406 2.965 1 98.44 62 ALA B C 1
ATOM 1494 O O . ALA B 1 62 ? -9.516 7.113 2.445 1 98.44 62 ALA B O 1
ATOM 1495 N N . GLU B 1 63 ? -7.504 8.102 2.365 1 98.56 63 GLU B N 1
ATOM 1496 C CA . GLU B 1 63 ? -7.652 8.414 0.947 1 98.56 63 GLU B CA 1
ATOM 1497 C C . GLU B 1 63 ? -7.82 7.145 0.118 1 98.56 63 GLU B C 1
ATOM 1499 O O . GLU B 1 63 ? -8.75 7.039 -0.686 1 98.56 63 GLU B O 1
ATOM 1504 N N . TRP B 1 64 ? -6.953 6.168 0.294 1 98.81 64 TRP B N 1
ATOM 1505 C CA . TRP B 1 64 ? -7.016 4.914 -0.449 1 98.81 64 TRP B CA 1
ATOM 1506 C C . TRP B 1 64 ? -8.344 4.203 -0.204 1 98.81 64 TRP B C 1
ATOM 1508 O O . TRP B 1 64 ? -8.969 3.701 -1.142 1 98.81 64 TRP B O 1
ATOM 1518 N N . LEU B 1 65 ? -8.734 4.137 1.05 1 98.75 65 LEU B N 1
ATOM 1519 C CA . LEU B 1 65 ? -9.992 3.502 1.426 1 98.75 65 LEU B CA 1
ATOM 1520 C C . LEU B 1 65 ? -11.164 4.141 0.688 1 98.75 65 LEU B C 1
ATOM 1522 O O . LEU B 1 65 ? -12.008 3.438 0.129 1 98.75 65 LEU B O 1
ATOM 1526 N N . THR B 1 66 ? -11.219 5.453 0.66 1 98.56 66 THR B N 1
ATOM 1527 C CA . THR B 1 66 ? -12.297 6.199 0.027 1 98.56 66 THR B CA 1
ATOM 1528 C C . THR B 1 66 ? -12.289 5.992 -1.484 1 98.56 66 THR B C 1
ATOM 1530 O O . THR B 1 66 ? -13.328 5.719 -2.086 1 98.56 66 THR B O 1
ATOM 1533 N N . LEU B 1 67 ? -11.148 6.148 -2.068 1 98.44 67 LEU B N 1
ATOM 1534 C CA . LEU B 1 67 ? -11.016 5.984 -3.512 1 98.44 67 LEU B CA 1
ATOM 1535 C C . LEU B 1 67 ? -11.398 4.574 -3.939 1 98.44 67 LEU B C 1
ATOM 1537 O O . LEU B 1 67 ? -12 4.383 -5 1 98.44 67 LEU B O 1
ATOM 1541 N N . SER B 1 68 ? -11.023 3.588 -3.129 1 98.38 68 SER B N 1
ATOM 1542 C CA . SER B 1 68 ? -11.344 2.191 -3.406 1 98.38 68 SER B CA 1
ATOM 1543 C C . SER B 1 68 ? -12.836 1.924 -3.264 1 98.38 68 SER B C 1
ATOM 1545 O O . SER B 1 68 ? -13.414 1.156 -4.039 1 98.38 68 SER B O 1
ATOM 1547 N N . ASP B 1 69 ? -13.406 2.547 -2.273 1 98.12 69 ASP B N 1
ATOM 1548 C CA . ASP B 1 69 ? -14.836 2.389 -2.055 1 98.12 69 ASP B CA 1
ATOM 1549 C C . ASP B 1 69 ? -15.633 2.854 -3.271 1 98.12 69 ASP B C 1
ATOM 1551 O O . ASP B 1 69 ? -16.562 2.172 -3.707 1 98.12 69 ASP B O 1
ATOM 1555 N N . PHE B 1 70 ? -15.219 3.975 -3.826 1 96.38 70 PHE B N 1
ATOM 1556 C CA . PHE B 1 70 ? -15.93 4.574 -4.949 1 96.38 70 PHE B CA 1
ATOM 1557 C C . PHE B 1 70 ? -15.391 4.051 -6.273 1 96.38 70 PHE B C 1
ATOM 1559 O O . PHE B 1 70 ? -15.898 4.406 -7.34 1 96.38 70 PHE B O 1
ATOM 1566 N N . THR B 1 71 ? -14.352 3.258 -6.23 1 94.88 71 THR B N 1
ATOM 1567 C CA . THR B 1 71 ? -13.695 2.711 -7.414 1 94.88 71 THR B CA 1
ATOM 1568 C C . THR B 1 71 ? -13.281 3.828 -8.367 1 94.88 71 THR B C 1
ATOM 1570 O O . THR B 1 71 ? -13.531 3.746 -9.57 1 94.88 71 THR B O 1
ATOM 1573 N N . ILE B 1 72 ? -12.766 4.855 -7.832 1 95.06 72 ILE B N 1
ATOM 1574 C CA . ILE B 1 72 ? -12.32 6 -8.625 1 95.06 72 ILE B CA 1
ATOM 1575 C C . ILE B 1 72 ? -11.055 5.641 -9.398 1 95.06 72 ILE B C 1
ATOM 1577 O O . ILE B 1 72 ? -10.102 5.109 -8.82 1 95.06 72 ILE B O 1
ATOM 1581 N N . PRO B 1 73 ? -10.992 5.895 -10.664 1 94 73 PRO B N 1
ATOM 1582 C CA . PRO B 1 73 ? -9.781 5.566 -11.422 1 94 73 PRO B CA 1
ATOM 1583 C C . PRO B 1 73 ? -8.648 6.555 -11.18 1 94 73 PRO B C 1
ATOM 1585 O O . PRO B 1 73 ? -8.898 7.723 -10.867 1 94 73 PRO B O 1
ATOM 1588 N N . PRO B 1 74 ? -7.398 6.102 -11.352 1 95 74 PRO B N 1
ATOM 1589 C CA . PRO B 1 74 ? -6.227 6.926 -11.047 1 95 74 PRO B CA 1
ATOM 1590 C C . PRO B 1 74 ? -6.203 8.234 -11.836 1 95 74 PRO B C 1
ATOM 1592 O O . PRO B 1 74 ? -5.762 9.266 -11.312 1 95 74 PRO B O 1
ATOM 1595 N N . GLU B 1 75 ? -6.66 8.258 -12.977 1 93.12 75 GLU B N 1
ATOM 1596 C CA . GLU B 1 75 ? -6.645 9.438 -13.836 1 93.12 75 GLU B CA 1
ATOM 1597 C C . GLU B 1 75 ? -7.414 10.594 -13.195 1 93.12 75 GLU B C 1
ATOM 1599 O O . GLU B 1 75 ? -7.141 11.758 -13.484 1 93.12 75 GLU B O 1
ATOM 1604 N N . VAL B 1 76 ? -8.352 10.227 -12.367 1 93.38 76 VAL B N 1
ATOM 1605 C CA . VAL B 1 76 ? -9.195 11.227 -11.727 1 93.38 76 VAL B CA 1
ATOM 1606 C C . VAL B 1 76 ? -8.508 11.758 -10.477 1 93.38 76 VAL B C 1
ATOM 1608 O O . VAL B 1 76 ? -8.461 12.969 -10.25 1 93.38 76 VAL B O 1
ATOM 1611 N N . TYR B 1 77 ? -7.891 10.898 -9.703 1 96.38 77 TYR B N 1
ATOM 1612 C CA . TYR B 1 77 ? -7.523 11.312 -8.352 1 96.38 77 TYR B CA 1
ATOM 1613 C C . TYR B 1 77 ? -6.039 11.664 -8.273 1 96.38 77 TYR B C 1
ATOM 1615 O O . TYR B 1 77 ? -5.605 12.344 -7.34 1 96.38 77 TYR B O 1
ATOM 1623 N N . LEU B 1 78 ? -5.262 11.211 -9.125 1 96.88 78 LEU B N 1
ATOM 1624 C CA . LEU B 1 78 ? -3.816 11.336 -8.953 1 96.88 78 LEU B CA 1
ATOM 1625 C C . LEU B 1 78 ? -3.404 12.797 -8.883 1 96.88 78 LEU B C 1
ATOM 1627 O O . LEU B 1 78 ? -2.516 13.164 -8.109 1 96.88 78 LEU B O 1
ATOM 1631 N N . ASP B 1 79 ? -4.043 13.625 -9.641 1 95.88 79 ASP B N 1
ATOM 1632 C CA . ASP B 1 79 ? -3.656 15.031 -9.664 1 95.88 79 ASP B CA 1
ATOM 1633 C C . ASP B 1 79 ? -4.559 15.867 -8.75 1 95.88 79 ASP B C 1
ATOM 1635 O O . ASP B 1 79 ? -4.488 17.094 -8.758 1 95.88 79 ASP B O 1
ATOM 1639 N N . GLN B 1 80 ? -5.422 15.273 -7.941 1 96.25 80 GLN B N 1
ATOM 1640 C CA . GLN B 1 80 ? -6.348 15.938 -7.035 1 96.25 80 GLN B CA 1
ATOM 1641 C C . GLN B 1 80 ? -6.223 15.398 -5.617 1 96.25 80 GLN B C 1
ATOM 1643 O O . GLN B 1 80 ? -7.027 14.562 -5.195 1 96.25 80 GLN B O 1
ATOM 1648 N N . PRO B 1 81 ? -5.285 15.914 -4.828 1 94.44 81 PRO B N 1
ATOM 1649 C CA . PRO B 1 81 ? -4.988 15.344 -3.514 1 94.44 81 PRO B CA 1
ATOM 1650 C C . PRO B 1 81 ? -6.172 15.43 -2.551 1 94.44 81 PRO B C 1
ATOM 1652 O O . PRO B 1 81 ? -6.25 14.656 -1.593 1 94.44 81 PRO B O 1
ATOM 1655 N N . ASP B 1 82 ? -7.148 16.328 -2.834 1 93.75 82 ASP B N 1
ATOM 1656 C CA . ASP B 1 82 ? -8.25 16.484 -1.891 1 93.75 82 ASP B CA 1
ATOM 1657 C C . ASP B 1 82 ? -9.531 15.844 -2.422 1 93.75 82 ASP B C 1
ATOM 1659 O O . ASP B 1 82 ? -10.586 15.945 -1.8 1 93.75 82 ASP B O 1
ATOM 1663 N N . TYR B 1 83 ? -9.406 15.148 -3.557 1 95.56 83 TYR B N 1
ATOM 1664 C CA . TYR B 1 83 ? -10.578 14.547 -4.184 1 95.56 83 TYR B CA 1
ATOM 1665 C C . TYR B 1 83 ? -11.336 13.672 -3.195 1 95.56 83 TYR B C 1
ATOM 1667 O O . TYR B 1 83 ? -12.57 13.727 -3.127 1 95.56 83 TYR B O 1
ATOM 1675 N N . TRP B 1 84 ? -10.633 12.93 -2.402 1 96 84 TRP B N 1
ATOM 1676 C CA . TRP B 1 84 ? -11.242 11.93 -1.528 1 96 84 TRP B CA 1
ATOM 1677 C C . TRP B 1 84 ? -11.977 12.594 -0.369 1 96 84 TRP B C 1
ATOM 1679 O O . TRP B 1 84 ? -12.844 11.984 0.256 1 96 84 TRP B O 1
ATOM 1689 N N . LYS B 1 85 ? -11.742 13.773 -0.085 1 94.94 85 LYS B N 1
ATOM 1690 C CA . LYS B 1 85 ? -12.383 14.484 1.015 1 94.94 85 LYS B CA 1
ATOM 1691 C C . LYS B 1 85 ? -13.82 14.852 0.669 1 94.94 85 LYS B C 1
ATOM 1693 O O . LYS B 1 85 ? -14.602 15.219 1.55 1 94.94 85 LYS B O 1
ATOM 1698 N N . GLY B 1 86 ? -14.141 14.727 -0.561 1 94.06 86 GLY B N 1
ATOM 1699 C CA . GLY B 1 86 ? -15.492 15.016 -1.009 1 94.06 86 GLY B CA 1
ATOM 1700 C C . GLY B 1 86 ? -16.531 14.062 -0.44 1 94.06 86 GLY B C 1
ATOM 1701 O O . GLY B 1 86 ? -17.734 14.281 -0.585 1 94.06 86 GLY B O 1
ATOM 1702 N N . TRP B 1 87 ? -16.016 13 0.223 1 95.56 87 TRP B N 1
ATOM 1703 C CA . TRP B 1 87 ? -16.938 12.008 0.773 1 95.56 87 TRP B CA 1
ATOM 1704 C C . TRP B 1 87 ? -17.953 12.664 1.708 1 95.56 87 TRP B C 1
ATOM 1706 O O . TRP B 1 87 ? -19.062 12.172 1.865 1 95.56 87 TRP B O 1
ATOM 1716 N N . VAL B 1 88 ? -17.609 13.75 2.336 1 95.06 88 VAL B N 1
ATOM 1717 C CA . VAL B 1 88 ? -18.453 14.422 3.312 1 95.06 88 VAL B CA 1
ATOM 1718 C C . VAL B 1 88 ? -19.75 14.883 2.643 1 95.06 88 VAL B C 1
ATOM 1720 O O . VAL B 1 88 ? -20.797 14.961 3.289 1 95.06 88 VAL B O 1
ATOM 1723 N N . TYR B 1 89 ? -19.719 15.117 1.35 1 92.62 89 TYR B N 1
ATOM 1724 C CA . TYR B 1 89 ? -20.875 15.625 0.61 1 92.62 89 TYR B CA 1
ATOM 1725 C C . TYR B 1 89 ? -21.672 14.477 0.002 1 92.62 89 TYR B C 1
ATOM 1727 O O . TYR B 1 89 ? -22.781 14.688 -0.502 1 92.62 89 TYR B O 1
ATOM 1735 N N . THR B 1 90 ? -21.156 13.312 0.005 1 94.5 90 THR B N 1
ATOM 1736 C CA . THR B 1 90 ? -21.812 12.156 -0.597 1 94.5 90 THR B CA 1
ATOM 1737 C C . THR B 1 90 ? -21.906 11 0.396 1 94.5 90 THR B C 1
ATOM 1739 O O . THR B 1 90 ? -21.734 9.836 0.02 1 94.5 90 THR B O 1
ATOM 1742 N N . GLN B 1 91 ? -22.047 11.281 1.603 1 94.81 91 GLN B N 1
ATOM 1743 C CA . GLN B 1 91 ? -22.047 10.289 2.676 1 94.81 91 GLN B CA 1
ATOM 1744 C C . GLN B 1 91 ? -23.047 9.18 2.395 1 94.81 91 GLN B C 1
ATOM 1746 O O . GLN B 1 91 ? -22.797 8.016 2.736 1 94.81 91 GLN B O 1
ATOM 1751 N N . HIS B 1 92 ? -24.156 9.523 1.767 1 94.38 92 HIS B N 1
ATOM 1752 C CA . HIS B 1 92 ? -25.234 8.57 1.509 1 94.38 92 HIS B CA 1
ATOM 1753 C C . HIS B 1 92 ? -24.797 7.516 0.494 1 94.38 92 HIS B C 1
ATOM 1755 O O . HIS B 1 92 ? -25.438 6.469 0.37 1 94.38 92 HIS B O 1
ATOM 1761 N N . LYS B 1 93 ? -23.734 7.762 -0.196 1 96.38 93 LYS B N 1
ATOM 1762 C CA . LYS B 1 93 ? -23.234 6.832 -1.207 1 96.38 93 LYS B CA 1
ATOM 1763 C C . LYS B 1 93 ? -22.062 6.012 -0.67 1 96.38 93 LYS B C 1
ATOM 1765 O O . LYS B 1 93 ? -21.672 5.02 -1.283 1 96.38 93 LYS B O 1
ATOM 1770 N N . VAL B 1 94 ? -21.5 6.391 0.431 1 97.19 94 VAL B N 1
ATOM 1771 C CA . VAL B 1 94 ? -20.328 5.742 1.013 1 97.19 94 VAL B CA 1
ATOM 1772 C C . VAL B 1 94 ? -20.75 4.445 1.702 1 97.19 94 VAL B C 1
ATOM 1774 O O . VAL B 1 94 ? -21.781 4.391 2.355 1 97.19 94 VAL B O 1
ATOM 1777 N N . ASN B 1 95 ? -20.016 3.402 1.422 1 97.88 95 ASN B N 1
ATOM 1778 C CA . ASN B 1 95 ? -20.219 2.18 2.195 1 97.88 95 ASN B CA 1
ATOM 1779 C C . ASN B 1 95 ? -20.297 2.471 3.691 1 97.88 95 ASN B C 1
ATOM 1781 O O . ASN B 1 95 ? -19.531 3.289 4.211 1 97.88 95 ASN B O 1
ATOM 1785 N N . LYS B 1 96 ? -21.141 1.785 4.352 1 97.56 96 LYS B N 1
ATOM 1786 C CA . LYS B 1 96 ? -21.422 2.078 5.754 1 97.56 96 LYS B CA 1
ATOM 1787 C C . LYS B 1 96 ? -20.188 1.894 6.621 1 97.56 96 LYS B C 1
ATOM 1789 O O . LYS B 1 96 ? -19.922 2.693 7.523 1 97.56 96 LYS B O 1
ATOM 1794 N N . ASN B 1 97 ? -19.422 0.871 6.445 1 97.81 97 ASN B N 1
ATOM 1795 C CA . ASN B 1 97 ? -18.219 0.601 7.238 1 97.81 97 ASN B CA 1
ATOM 1796 C C . ASN B 1 97 ? -17.125 1.625 6.961 1 97.81 97 ASN B C 1
ATOM 1798 O O . ASN B 1 97 ? -16.375 1.995 7.867 1 97.81 97 ASN B O 1
ATOM 1802 N N . VAL B 1 98 ? -17.047 2.014 5.699 1 98.5 98 VAL B N 1
ATOM 1803 C CA . VAL B 1 98 ? -16.078 3.053 5.336 1 98.5 98 VAL B CA 1
ATOM 1804 C C . VAL B 1 98 ? -16.469 4.371 5.996 1 98.5 98 VAL B C 1
ATOM 1806 O O . VAL B 1 98 ? -15.625 5.078 6.539 1 98.5 98 VAL B O 1
ATOM 1809 N N . LEU B 1 99 ? -17.734 4.637 5.922 1 97.88 99 LEU B N 1
ATOM 1810 C CA . LEU B 1 99 ? -18.25 5.871 6.516 1 97.88 99 LEU B CA 1
ATOM 1811 C C . LEU B 1 99 ? -17.953 5.91 8.008 1 97.88 99 LEU B C 1
ATOM 1813 O O . LEU B 1 99 ? -17.531 6.945 8.539 1 97.88 99 LEU B O 1
ATOM 1817 N N . GLU B 1 100 ? -18.203 4.859 8.727 1 97.62 100 GLU B N 1
ATOM 1818 C CA . GLU B 1 100 ? -17.906 4.77 10.148 1 97.62 100 GLU B CA 1
ATOM 1819 C C . GLU B 1 100 ? -16.438 5.031 10.422 1 97.62 100 GLU B C 1
ATOM 1821 O O . GLU B 1 100 ? -16.078 5.738 11.367 1 97.62 100 GLU B O 1
ATOM 1826 N N . TYR B 1 101 ? -15.609 4.422 9.641 1 98.19 101 TYR B N 1
ATOM 1827 C CA . TYR B 1 101 ? -14.172 4.641 9.766 1 98.19 101 TYR B CA 1
ATOM 1828 C C . TYR B 1 101 ? -13.828 6.117 9.594 1 98.19 101 TYR B C 1
ATOM 1830 O O . TYR B 1 101 ? -13.078 6.68 10.398 1 98.19 101 TYR B O 1
ATOM 1838 N N . LEU B 1 102 ? -14.328 6.75 8.531 1 98.06 102 LEU B N 1
ATOM 1839 C CA . LEU B 1 102 ? -14 8.133 8.195 1 98.06 102 LEU B CA 1
ATOM 1840 C C . LEU B 1 102 ? -14.523 9.086 9.266 1 98.06 102 LEU B C 1
ATOM 1842 O O . LEU B 1 102 ? -13.82 10.016 9.68 1 98.06 102 LEU B O 1
ATOM 1846 N N . LYS B 1 103 ? -15.719 8.852 9.742 1 96.88 103 LYS B N 1
ATOM 1847 C CA . LYS B 1 103 ? -16.297 9.703 10.781 1 96.88 103 LYS B CA 1
ATOM 1848 C C . LYS B 1 103 ? -15.5 9.617 12.078 1 96.88 103 LYS B C 1
ATOM 1850 O O . LYS B 1 103 ? -15.344 10.609 12.781 1 96.88 103 LYS B O 1
ATOM 1855 N N . LYS B 1 104 ? -15.078 8.461 12.391 1 96.88 104 LYS B N 1
ATOM 1856 C CA . LYS B 1 104 ? -14.297 8.234 13.602 1 96.88 104 LYS B CA 1
ATOM 1857 C C . LYS B 1 104 ? -12.945 8.945 13.523 1 96.88 104 LYS B C 1
ATOM 1859 O O . LYS B 1 104 ? -12.469 9.492 14.516 1 96.88 104 LYS B O 1
ATOM 1864 N N . HIS B 1 105 ? -12.359 8.977 12.406 1 96.5 105 HIS B N 1
ATOM 1865 C CA . HIS B 1 105 ? -10.984 9.461 12.289 1 96.5 105 HIS B CA 1
ATOM 1866 C C . HIS B 1 105 ? -10.953 10.906 11.812 1 96.5 105 HIS B C 1
ATOM 1868 O O . HIS B 1 105 ? -9.938 11.586 11.953 1 96.5 105 HIS B O 1
ATOM 1874 N N . TYR B 1 106 ? -12.047 11.336 11.234 1 95.75 106 TYR B N 1
ATOM 1875 C CA . TYR B 1 106 ? -12.125 12.703 10.727 1 95.75 106 TYR B CA 1
ATOM 1876 C C . TYR B 1 106 ? -13.414 13.383 11.172 1 95.75 106 TYR B C 1
ATOM 1878 O O . TYR B 1 106 ? -14.18 13.883 10.336 1 95.75 106 TYR B O 1
ATOM 1886 N N . PRO B 1 107 ? -13.617 13.539 12.43 1 92.38 107 PRO B N 1
ATOM 1887 C CA . PRO B 1 107 ? -14.867 14.094 12.945 1 92.38 107 PRO B CA 1
ATOM 1888 C C . PRO B 1 107 ? -15.086 15.547 12.531 1 92.38 107 PRO B C 1
ATOM 1890 O O . PRO B 1 107 ? -16.219 15.961 12.297 1 92.38 107 PRO B O 1
ATOM 1893 N N . ASP B 1 108 ? -14.062 16.344 12.344 1 89.06 108 ASP B N 1
ATOM 1894 C CA . ASP B 1 108 ? -14.195 17.734 11.945 1 89.06 108 ASP B CA 1
ATOM 1895 C C . ASP B 1 108 ? -14.672 17.859 10.5 1 89.06 108 ASP B C 1
ATOM 1897 O O . ASP B 1 108 ? -15.469 18.75 10.18 1 89.06 108 ASP B O 1
ATOM 1901 N N . GLU B 1 109 ? -14.18 17 9.664 1 87.25 109 GLU B N 1
ATOM 1902 C CA . GLU B 1 109 ? -14.633 16.984 8.273 1 87.25 109 GLU B CA 1
ATOM 1903 C C . GLU B 1 109 ? -16.109 16.594 8.18 1 87.25 109 GLU B C 1
ATOM 1905 O O . GLU B 1 109 ? -16.844 17.141 7.355 1 87.25 109 GLU B O 1
ATOM 1910 N N . ASP B 1 110 ? -16.484 15.609 8.938 1 85.81 110 ASP B N 1
ATOM 1911 C CA . ASP B 1 110 ? -17.859 15.133 8.961 1 85.81 110 ASP B CA 1
ATOM 1912 C C . ASP B 1 110 ? -18.828 16.281 9.242 1 85.81 110 ASP B C 1
ATOM 1914 O O . ASP B 1 110 ? -19.906 16.344 8.656 1 85.81 110 ASP B O 1
ATOM 1918 N N . GLN B 1 111 ? -18.469 17.188 10.055 1 81.75 111 GLN B N 1
ATOM 1919 C CA . GLN B 1 111 ? -19.297 18.328 10.445 1 81.75 111 GLN B CA 1
ATOM 1920 C C . GLN B 1 111 ? -19.469 19.297 9.281 1 81.75 111 GLN B C 1
ATOM 1922 O O . GLN B 1 111 ? -20.484 20.016 9.211 1 81.75 111 GLN B O 1
ATOM 1927 N N . LYS B 1 112 ? -18.641 19.297 8.367 1 76.62 112 LYS B N 1
ATOM 1928 C CA . LYS B 1 112 ? -18.734 20.188 7.215 1 76.62 112 LYS B CA 1
ATOM 1929 C C . LYS B 1 112 ? -19.844 19.734 6.27 1 76.62 112 LYS B C 1
ATOM 1931 O O . LYS B 1 112 ? -20.484 20.562 5.613 1 76.62 112 LYS B O 1
ATOM 1936 N N . GLY B 1 113 ? -19.969 18.562 6.168 1 67.75 113 GLY B N 1
ATOM 1937 C CA . GLY B 1 113 ? -21 18.016 5.289 1 67.75 113 GLY B CA 1
ATOM 1938 C C . GLY B 1 113 ? -22.406 18.203 5.816 1 67.75 113 GLY B C 1
ATOM 1939 O O . GLY B 1 113 ? -23.359 18.266 5.039 1 67.75 113 GLY B O 1
ATOM 1940 N N . MET B 1 114 ? -22.484 18.172 7.066 1 68.31 114 MET B N 1
ATOM 1941 C CA . MET B 1 114 ? -23.797 18.359 7.672 1 68.31 114 MET B CA 1
ATOM 1942 C C . MET B 1 114 ? -24.297 19.781 7.477 1 68.31 114 MET B C 1
ATOM 1944 O O . MET B 1 114 ? -25.5 20 7.328 1 68.31 114 MET B O 1
ATOM 1948 N N . GLY B 1 115 ? -23.391 20.688 7.539 1 55.81 115 GLY B N 1
ATOM 1949 C CA . GLY B 1 115 ? -23.828 22.062 7.434 1 55.81 115 GLY B CA 1
ATOM 1950 C C . GLY B 1 115 ? -24.375 22.422 6.059 1 55.81 115 GLY B C 1
ATOM 1951 O O . GLY B 1 115 ? -25.125 23.375 5.914 1 55.81 115 GLY B O 1
ATOM 1952 N N . LYS B 1 116 ? -23.938 21.953 5.012 1 56.44 116 LYS B N 1
ATOM 1953 C CA . LYS B 1 116 ? -24.438 22.312 3.684 1 56.44 116 LYS B CA 1
ATOM 1954 C C . LYS B 1 116 ? -25.781 21.641 3.408 1 56.44 116 LYS B C 1
ATOM 1956 O O . LYS B 1 116 ? -26.438 21.953 2.418 1 56.44 116 LYS B O 1
ATOM 1961 N N . THR B 1 117 ? -26.078 20.625 3.996 1 50.16 117 THR B N 1
ATOM 1962 C CA . THR B 1 117 ? -27.391 20.016 3.777 1 50.16 117 THR B CA 1
ATOM 1963 C C . THR B 1 117 ? -28.5 20.844 4.426 1 50.16 117 THR B C 1
ATOM 1965 O O . THR B 1 117 ? -29.656 20.75 4.027 1 50.16 117 THR B O 1
ATOM 1968 N N . THR B 1 118 ? -28.219 21.516 5.523 1 47.66 118 THR B N 1
ATOM 1969 C CA . THR B 1 118 ? -29.312 22.25 6.16 1 47.66 118 THR B CA 1
ATOM 1970 C C . THR B 1 118 ? -29.594 23.547 5.422 1 47.66 118 THR B C 1
ATOM 1972 O O . THR B 1 118 ? -30.656 24.156 5.609 1 47.66 118 THR B O 1
ATOM 1975 N N . GLU B 1 119 ? -28.656 24.156 4.875 1 43.53 119 GLU B N 1
ATOM 1976 C CA . GLU B 1 119 ? -29 25.469 4.332 1 43.53 119 GLU B CA 1
ATOM 1977 C C . GLU B 1 119 ? -29.812 25.344 3.053 1 43.53 119 GLU B C 1
ATOM 1979 O O . GLU B 1 119 ? -30.312 26.328 2.514 1 43.53 119 GLU B O 1
ATOM 1984 N N . GLU B 1 120 ? -29.922 24.188 2.35 1 37.78 120 GLU B N 1
ATOM 1985 C CA . GLU B 1 120 ? -30.953 24.312 1.33 1 37.78 120 GLU B CA 1
ATOM 1986 C C . GLU B 1 120 ? -32.344 24 1.908 1 37.78 120 GLU B C 1
ATOM 1988 O O . GLU B 1 120 ? -32.5 23.078 2.707 1 37.78 120 GLU B O 1
#

Secondary structure (DSSP, 8-state):
--HHH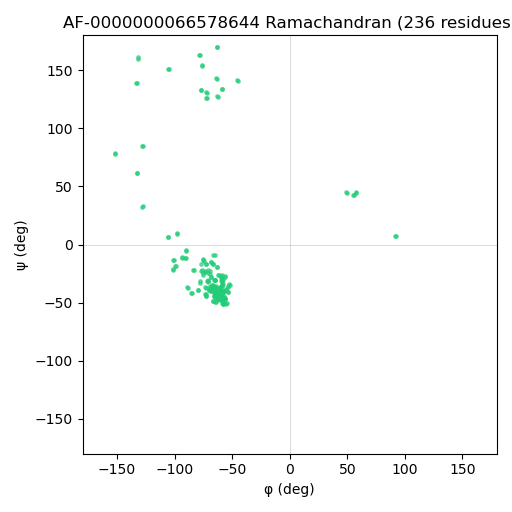HHHHHHT--GGGHHHHHTS-HHHHHHHHHTSSPPPHHHHHHHHHHHHHHHH-HHHHHHHHHHHHTT--HHHHTT-TTGGGGGGG-GGGS-HHHHHHHHHH-HHHHHHHHHHHHH-/--HHHHHHHHHT--GGGHHHHHTS-HHHHHHHHHTSSPPPHHHHHHHHHHHHHHHH-HHHHHHHHHHHHTT--HHHHTT-TTGGGGGGG-GGGS-HHHHHHHHHH-HHHHHHHHHHHH--

pLDDT: mean 93.26, std 11.41, range [37.28, 98.81]

Sequence (240 aa):
MNEFEKIFNEMNLDRALLPILFRSNRSTVWKYLSGDSTAPASAMSLIMLLQLIQKRNPDLLAEWLTLSDFTIPPEVYLDQPDYWKGWVYTQHKVNKNVLEYLKKHYPDEDQKGMGKTTEEMNEFEKIFNEMNLDRALLPILFRSNRSTVWKYLSGDSTAPASAMSLIMLLQLIQKRNPDLLAEWLTLSDFTIPPEVYLDQPDYWKGWVYTQHKVNKNVLEYLKKHYPDEDQKGMGKTTEE